Protein AF-A0A9P8BUM7-F1 (afdb_monomer)

Foldseek 3Di:
DDPPDPPLVVLLPPPDDDPVRVCCCPDPVVVVLCVLLLPDPVVCVVDPVSLLVSLSCVLVCCQCVLCVVCVVPLLPDQEHEAALSCLVVCLVVLLSNQQHQEYEHEPSRQQDDDCVVPPDPVCVVSNVVSPVVLVVSLVSVLVSLVVNCVNHPQRNLVAYYYAYNCSCVPRTDDDDPVSVVSRVVSHDPNPPDPPPPDD

Solvent-accessible surface area (backbone atoms only — not comparable to full-atom values): 11849 Å² total; per-residue (Å²): 131,66,96,80,61,83,55,63,67,68,71,62,67,46,95,65,70,54,72,68,54,51,51,45,66,74,28,70,67,41,53,52,54,49,60,71,58,61,67,54,74,67,55,57,73,76,46,62,64,66,64,55,51,52,36,50,48,54,50,51,51,50,52,54,50,51,47,70,66,39,65,89,43,37,64,71,33,43,64,48,76,42,48,42,79,52,38,72,63,49,51,79,45,44,86,43,39,66,48,33,18,25,43,32,36,27,44,62,56,83,48,59,77,57,67,91,79,55,94,51,80,79,45,61,77,60,47,59,62,36,54,53,50,45,52,49,40,53,51,50,50,52,48,42,50,53,53,40,41,71,76,34,68,76,39,44,74,69,38,78,49,74,41,59,50,75,63,45,83,94,43,75,49,82,78,56,67,68,57,55,54,54,51,62,71,69,44,62,80,82,90,76,74,79,78,79,76,80,127

Radius of gyration: 19.66 Å; Cα contacts (8 Å, |Δi|>4): 192; chains: 1; bounding box: 41×43×68 Å

Mean predicted aligned error: 9.69 Å

pLDDT: mean 78.27, std 17.94, range [39.5, 98.5]

Sequence (199 aa):
MDKDSINIDEYWWQENPSPKLSEFVNGGEFTRLCGLDRILPTYYGKYEKEQHLRQFYRVMLFREATWTLGEPIFEQLQSLTIPISTIDQYLGVVSRLGRLERIRFLLDALFDYKASYVWTAALEEFMFPIDDFKNQAMHSALQFIKEHVQLFPGHLVGGVSFVDGDFWMDAPQGCLREIQMEVARLLPPFEGVCVVNNE

Secondary structure (DSSP, 8-state):
--TTS--HHHHH--SS--HHHHHHHTSHHHHHHHHHHT--HHHHHHS-HHHHHHHHHHHHHHHHHHHHHHGGGGGG-SEEEEEGGGHHHHHTTGGG-TT--EEEEEE-S-----GGG---GGGHHHHHHHHHHHHHHHHHHHHHHHHHHHHSTT--TTEEEEEE-SS-TTS-----HHHHHHHHHHSPP----------

Nearest PDB structures (foldseek):
  7wmz-assembly6_F  TM=2.727E-01  e=3.626E+00  Mycolicibacterium smegmatis MC2 155
  5dbo-assembly1_B  TM=2.296E-01  e=3.815E+00  Thermochaetoides thermophila

Organism: NCBI:txid64524

Structure (mmCIF, N/CA/C/O backbone):
data_AF-A0A9P8BUM7-F1
#
_entry.id   AF-A0A9P8BUM7-F1
#
loop_
_atom_site.group_PDB
_atom_site.id
_atom_site.type_symbol
_atom_site.label_atom_id
_atom_site.label_alt_id
_atom_site.label_comp_id
_atom_site.label_asym_id
_atom_site.label_entity_id
_atom_site.label_seq_id
_atom_site.pdbx_PDB_ins_code
_atom_site.Cartn_x
_atom_site.Cartn_y
_atom_site.Cartn_z
_atom_site.occupancy
_atom_site.B_iso_or_equiv
_atom_site.auth_seq_id
_atom_site.auth_comp_id
_atom_site.auth_asym_id
_atom_site.auth_atom_id
_atom_site.pdbx_PDB_model_num
ATOM 1 N N . MET A 1 1 ? 19.798 -19.570 9.929 1.00 45.19 1 MET A N 1
ATOM 2 C CA . MET A 1 1 ? 18.817 -19.725 8.840 1.00 45.19 1 MET A CA 1
ATOM 3 C C . MET A 1 1 ? 18.283 -21.135 8.925 1.00 45.19 1 MET A C 1
ATOM 5 O O . MET A 1 1 ? 19.091 -22.054 9.023 1.00 45.19 1 MET A O 1
ATOM 9 N N . ASP A 1 2 ? 16.963 -21.278 9.011 1.00 42.62 2 ASP A N 1
ATOM 10 C CA . ASP A 1 2 ? 16.300 -22.583 9.020 1.00 42.62 2 ASP A CA 1
ATOM 11 C C . ASP A 1 2 ? 16.583 -23.318 7.709 1.00 42.62 2 ASP A C 1
ATOM 13 O O . ASP A 1 2 ? 16.622 -22.704 6.646 1.00 42.62 2 ASP A O 1
ATOM 17 N N . LYS A 1 3 ? 16.781 -24.637 7.773 1.00 44.25 3 LYS A N 1
ATOM 18 C CA . LYS A 1 3 ? 17.070 -25.465 6.587 1.00 44.25 3 LYS A CA 1
ATOM 19 C C . LYS A 1 3 ? 15.905 -25.551 5.590 1.00 44.25 3 LYS A C 1
ATOM 21 O O . LYS A 1 3 ? 16.129 -25.991 4.468 1.00 44.25 3 LYS A O 1
ATOM 26 N N . ASP A 1 4 ? 14.722 -25.077 5.977 1.00 47.03 4 ASP A N 1
ATOM 27 C CA . ASP A 1 4 ? 13.494 -25.138 5.178 1.00 47.03 4 ASP A CA 1
ATOM 28 C C . ASP A 1 4 ? 13.032 -23.765 4.655 1.00 47.03 4 ASP A C 1
ATOM 30 O O . ASP A 1 4 ? 12.007 -23.669 3.979 1.00 47.03 4 ASP A O 1
ATOM 34 N N . SER A 1 5 ? 13.770 -22.679 4.926 1.00 46.00 5 SER A N 1
ATOM 35 C CA . SER A 1 5 ? 13.469 -21.387 4.303 1.00 46.00 5 SER A CA 1
ATOM 36 C C . SER A 1 5 ? 14.005 -21.373 2.874 1.00 46.00 5 SER A C 1
ATOM 38 O O . SER A 1 5 ? 15.220 -21.433 2.679 1.00 46.00 5 SER A O 1
ATOM 40 N N . ILE A 1 6 ? 13.120 -21.255 1.877 1.00 49.16 6 ILE A N 1
ATOM 41 C CA . ILE A 1 6 ? 13.528 -20.955 0.500 1.00 49.16 6 ILE A CA 1
ATOM 42 C C . ILE A 1 6 ? 14.221 -19.596 0.534 1.00 49.16 6 ILE A C 1
ATOM 44 O O . ILE A 1 6 ? 13.572 -18.559 0.683 1.00 49.16 6 ILE A O 1
ATOM 48 N N . ASN A 1 7 ? 15.547 -19.606 0.413 1.00 58.12 7 ASN A N 1
ATOM 49 C CA . ASN A 1 7 ? 16.306 -18.390 0.213 1.00 58.12 7 ASN A CA 1
ATOM 50 C C . ASN A 1 7 ? 16.088 -17.949 -1.234 1.00 58.12 7 ASN A C 1
ATOM 52 O O . ASN A 1 7 ? 16.808 -18.341 -2.150 1.00 58.12 7 ASN A O 1
ATOM 56 N N . ILE A 1 8 ? 15.025 -17.172 -1.426 1.00 54.19 8 ILE A N 1
ATOM 57 C CA . ILE A 1 8 ? 14.662 -16.577 -2.707 1.00 54.19 8 ILE A CA 1
ATOM 58 C C . ILE A 1 8 ? 15.886 -15.864 -3.298 1.00 54.19 8 ILE A C 1
ATOM 60 O O . ILE A 1 8 ? 16.160 -16.038 -4.481 1.00 54.19 8 ILE A O 1
ATOM 64 N N . ASP A 1 9 ? 16.693 -15.180 -2.480 1.00 54.34 9 ASP A N 1
ATOM 65 C CA . ASP A 1 9 ? 17.901 -14.499 -2.950 1.00 54.34 9 ASP A CA 1
ATOM 66 C C . ASP A 1 9 ? 18.911 -15.483 -3.566 1.00 54.34 9 ASP A C 1
ATOM 68 O O . ASP A 1 9 ? 19.445 -15.206 -4.637 1.00 54.34 9 ASP A O 1
ATOM 72 N N . GLU A 1 10 ? 19.117 -16.661 -2.963 1.00 59.09 10 GLU A N 1
ATOM 73 C CA . GLU A 1 10 ? 20.001 -17.731 -3.469 1.00 59.09 10 GLU A CA 1
ATOM 74 C C . GLU A 1 10 ? 19.539 -18.297 -4.819 1.00 59.09 10 GLU A C 1
ATOM 76 O O . GLU A 1 10 ? 20.363 -18.591 -5.686 1.00 59.09 10 GLU A O 1
ATOM 81 N N . TYR A 1 11 ? 18.224 -18.372 -5.045 1.00 55.62 11 TYR A N 1
ATOM 82 C CA . TYR A 1 11 ? 17.661 -18.781 -6.334 1.00 55.62 11 TYR A CA 1
ATOM 83 C C . TYR A 1 11 ? 17.963 -17.762 -7.443 1.00 55.62 11 TYR A C 1
ATOM 85 O O . TYR A 1 11 ? 18.161 -18.137 -8.599 1.00 55.62 11 TYR A O 1
ATOM 93 N N . TRP A 1 12 ? 18.044 -16.475 -7.094 1.00 54.44 12 TRP A N 1
ATOM 94 C CA . TRP A 1 12 ? 18.298 -15.407 -8.058 1.00 54.44 12 TRP A CA 1
ATOM 95 C C . TRP A 1 12 ? 19.776 -15.078 -8.255 1.00 54.44 12 TRP A C 1
ATOM 97 O O . TRP A 1 12 ? 20.094 -14.475 -9.274 1.00 54.44 12 TRP A O 1
ATOM 107 N N . TRP A 1 13 ? 20.673 -15.472 -7.338 1.00 54.12 13 TRP A N 1
ATOM 108 C CA . TRP A 1 13 ? 22.135 -15.330 -7.483 1.00 54.12 13 TRP A CA 1
ATOM 109 C C . TRP A 1 13 ? 22.730 -16.127 -8.649 1.00 54.12 13 TRP A C 1
ATOM 111 O O . TRP A 1 13 ? 23.904 -15.948 -8.962 1.00 54.12 13 TRP A O 1
ATOM 121 N N . GLN A 1 14 ? 21.944 -16.971 -9.319 1.00 55.88 14 GLN A N 1
ATOM 122 C CA . GLN A 1 14 ? 22.386 -17.663 -10.522 1.00 55.88 14 GLN A CA 1
ATOM 123 C C . GLN A 1 14 ? 22.646 -16.648 -11.642 1.00 55.88 14 GLN A C 1
ATOM 125 O O . GLN A 1 14 ? 21.721 -16.009 -12.136 1.00 55.88 14 GLN A O 1
ATOM 130 N N . GLU A 1 15 ? 23.907 -16.544 -12.074 1.00 56.28 15 GLU A N 1
ATOM 131 C CA . GLU A 1 15 ? 24.357 -15.713 -13.210 1.00 56.28 15 GLU A CA 1
ATOM 132 C C . GLU A 1 15 ? 23.633 -16.050 -14.530 1.00 56.28 15 GLU A C 1
ATOM 134 O O . GLU A 1 15 ? 23.712 -15.305 -15.499 1.00 56.28 15 GLU A O 1
ATOM 139 N N . ASN A 1 16 ? 22.906 -17.173 -14.575 1.00 60.78 16 ASN A N 1
ATOM 140 C CA . ASN A 1 16 ? 22.104 -17.590 -15.714 1.00 60.78 16 ASN A CA 1
ATOM 141 C C . ASN A 1 16 ? 20.637 -17.776 -15.294 1.00 60.78 16 ASN A C 1
ATOM 143 O O . ASN A 1 16 ? 20.310 -18.802 -14.687 1.00 60.78 16 ASN A O 1
ATOM 147 N N . PRO A 1 17 ? 19.733 -16.833 -15.620 1.00 64.81 17 PRO A N 1
ATOM 148 C CA . PRO A 1 17 ? 18.306 -17.027 -15.400 1.00 64.81 17 PRO A CA 1
ATOM 149 C C . PRO A 1 17 ? 17.816 -18.280 -16.138 1.00 64.81 17 PRO A C 1
ATOM 151 O O . PRO A 1 17 ? 18.238 -18.564 -17.261 1.00 64.81 17 PRO A O 1
ATOM 154 N N . SER A 1 18 ? 16.904 -19.042 -15.524 1.00 72.00 18 SER A N 1
ATOM 155 C CA . SER A 1 18 ? 16.307 -20.200 -16.203 1.00 72.00 18 SER A CA 1
ATOM 156 C C . SER A 1 18 ? 15.617 -19.774 -17.513 1.00 72.00 18 SER A C 1
ATOM 158 O O . SER A 1 18 ? 15.087 -18.662 -17.579 1.00 72.00 18 SER A O 1
ATOM 160 N N . PRO A 1 19 ? 15.515 -20.645 -18.536 1.00 76.81 19 PRO A N 1
ATOM 161 C CA . PRO A 1 19 ? 14.878 -20.288 -19.807 1.00 76.81 19 PRO A CA 1
ATOM 162 C C . PRO A 1 19 ? 13.459 -19.718 -19.654 1.00 76.81 19 PRO A C 1
ATOM 164 O O . PRO A 1 19 ? 13.105 -18.760 -20.333 1.00 76.81 19 PRO A O 1
ATOM 167 N N . LYS A 1 20 ? 12.674 -20.250 -18.707 1.00 77.12 20 LYS A N 1
ATOM 168 C CA . LYS A 1 20 ? 11.320 -19.760 -18.393 1.00 77.12 20 LYS A CA 1
ATOM 169 C C . LYS A 1 20 ? 11.331 -18.348 -17.812 1.00 77.12 20 LYS A C 1
ATOM 171 O O . LYS A 1 20 ? 10.475 -17.533 -18.135 1.00 77.12 20 LYS A O 1
ATOM 176 N N . LEU A 1 21 ? 12.303 -18.062 -16.950 1.00 70.56 21 LEU A N 1
ATOM 177 C CA . LEU A 1 21 ? 12.478 -16.737 -16.372 1.00 70.56 21 LEU A CA 1
ATOM 178 C C . LEU A 1 21 ? 12.896 -15.730 -17.447 1.00 70.56 21 LEU A C 1
ATOM 180 O O . LEU A 1 21 ? 12.354 -14.632 -17.499 1.00 70.56 21 LEU A O 1
ATOM 184 N N . SER A 1 22 ? 13.814 -16.115 -18.338 1.00 72.00 22 SER A N 1
ATOM 185 C CA . SER A 1 22 ? 14.196 -15.292 -19.487 1.00 72.00 22 SER A CA 1
ATOM 186 C C . SER A 1 22 ? 13.020 -15.030 -20.427 1.00 72.00 22 SER A C 1
ATOM 188 O O . SER A 1 22 ? 12.866 -13.905 -20.898 1.00 72.00 22 SER A O 1
ATOM 190 N N . GLU A 1 23 ? 12.184 -16.032 -20.696 1.00 79.94 23 GLU A N 1
ATOM 191 C CA . GLU A 1 23 ? 10.969 -15.877 -21.502 1.00 79.94 23 GLU A CA 1
ATOM 192 C C . GLU A 1 23 ? 9.999 -14.881 -20.857 1.00 79.94 23 GLU A C 1
ATOM 194 O O . GLU A 1 23 ? 9.560 -13.942 -21.517 1.00 79.94 23 GLU A O 1
ATOM 199 N N . PHE A 1 24 ? 9.735 -15.021 -19.556 1.00 76.69 24 PHE A N 1
ATOM 200 C CA . PHE A 1 24 ? 8.854 -14.109 -18.831 1.00 76.69 24 PHE A CA 1
ATOM 201 C C . PHE A 1 24 ? 9.398 -12.672 -18.804 1.00 76.69 24 PHE A C 1
ATOM 203 O O . PHE A 1 24 ? 8.667 -11.750 -19.152 1.00 76.69 24 PHE A O 1
ATOM 210 N N . VAL A 1 25 ? 10.681 -12.469 -18.466 1.00 68.19 25 VAL A N 1
ATOM 211 C CA . VAL A 1 25 ? 11.318 -11.134 -18.398 1.00 68.19 25 VAL A CA 1
ATOM 212 C C . VAL A 1 25 ? 11.293 -10.414 -19.745 1.00 68.19 25 VAL A C 1
ATOM 214 O O . VAL A 1 25 ? 11.195 -9.191 -19.798 1.00 68.19 25 VAL A O 1
ATOM 217 N N . ASN A 1 26 ? 11.405 -11.152 -20.846 1.00 71.69 26 ASN A N 1
ATOM 218 C CA . ASN A 1 26 ? 11.321 -10.572 -22.185 1.00 71.69 26 ASN A CA 1
ATOM 219 C C . ASN A 1 26 ? 9.882 -10.578 -22.740 1.00 71.69 26 ASN A C 1
ATOM 221 O O . ASN A 1 26 ? 9.658 -10.155 -23.873 1.00 71.69 26 ASN A O 1
ATOM 225 N N . GLY A 1 27 ? 8.911 -11.054 -21.959 1.00 76.50 27 GLY A N 1
ATOM 226 C CA . GLY A 1 27 ? 7.507 -11.141 -22.326 1.00 76.50 27 GLY A CA 1
ATOM 227 C C . GLY A 1 27 ? 6.726 -9.846 -22.082 1.00 76.50 27 GLY A C 1
ATOM 228 O O . GLY A 1 27 ? 7.132 -8.938 -21.349 1.00 76.50 27 GLY A O 1
ATOM 229 N N . GLY A 1 28 ? 5.541 -9.775 -22.693 1.00 73.69 28 GLY A N 1
ATOM 230 C CA . GLY A 1 28 ? 4.645 -8.623 -22.560 1.00 73.69 28 GLY A CA 1
ATOM 231 C C . GLY A 1 28 ? 4.071 -8.451 -21.151 1.00 73.69 28 GLY A C 1
ATOM 232 O O . GLY A 1 28 ? 3.825 -7.323 -20.730 1.00 73.69 28 GLY A O 1
ATOM 233 N N . GLU A 1 29 ? 3.906 -9.543 -20.397 1.00 71.50 29 GLU A N 1
ATOM 234 C CA . GLU A 1 29 ? 3.452 -9.486 -19.004 1.00 71.50 29 GLU A CA 1
ATOM 235 C C . GLU A 1 29 ? 4.439 -8.712 -18.130 1.00 71.50 29 GLU A C 1
ATOM 237 O O . GLU A 1 29 ? 4.041 -7.762 -17.460 1.00 71.50 29 GLU A O 1
ATOM 242 N N . PHE A 1 30 ? 5.727 -9.048 -18.208 1.00 70.25 30 PHE A N 1
ATOM 243 C CA . PHE A 1 30 ? 6.767 -8.352 -17.463 1.00 70.25 30 PHE A CA 1
ATOM 244 C C . PHE A 1 30 ? 6.863 -6.873 -17.852 1.00 70.25 30 PHE A C 1
ATOM 246 O O . PHE A 1 30 ? 6.927 -6.008 -16.985 1.00 70.25 30 PHE A O 1
ATOM 253 N N . THR A 1 31 ? 6.780 -6.560 -19.149 1.00 68.44 31 THR A N 1
ATOM 254 C CA . THR A 1 31 ? 6.785 -5.167 -19.628 1.00 68.44 31 THR A CA 1
ATOM 255 C C . THR A 1 31 ? 5.595 -4.377 -19.079 1.00 68.44 31 THR A C 1
ATOM 257 O O . THR A 1 31 ? 5.751 -3.234 -18.652 1.00 68.44 31 THR A O 1
ATOM 260 N N . ARG A 1 32 ? 4.406 -4.991 -19.041 1.00 68.44 32 ARG A N 1
ATOM 261 C CA . ARG A 1 32 ? 3.212 -4.390 -18.438 1.00 68.44 32 ARG A CA 1
ATOM 262 C C . ARG A 1 32 ? 3.418 -4.133 -16.947 1.00 68.44 32 ARG A C 1
ATOM 264 O O . ARG A 1 32 ? 3.096 -3.044 -16.488 1.00 68.44 32 ARG A O 1
ATOM 271 N N . LEU A 1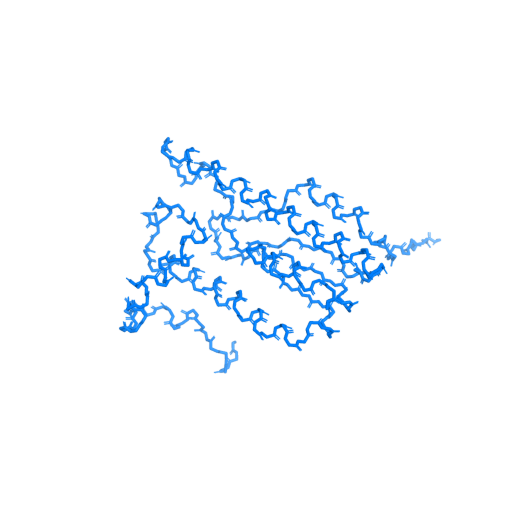 33 ? 3.962 -5.108 -16.217 1.00 65.88 33 LEU A N 1
ATOM 272 C CA . LEU A 1 33 ? 4.243 -4.983 -14.787 1.00 65.88 33 LEU A CA 1
ATOM 273 C C . LEU A 1 33 ? 5.275 -3.870 -14.521 1.00 65.88 33 LEU A C 1
ATOM 275 O O . LEU A 1 33 ? 5.025 -3.004 -13.691 1.00 65.88 33 LEU A O 1
ATOM 279 N N . CYS A 1 34 ? 6.378 -3.804 -15.273 1.00 64.94 34 CYS A N 1
ATOM 280 C CA . CYS A 1 34 ? 7.346 -2.705 -15.161 1.00 64.94 34 CYS A CA 1
ATOM 281 C C . CYS A 1 34 ? 6.743 -1.334 -15.484 1.00 64.94 34 CYS A C 1
ATOM 283 O O . CYS A 1 34 ? 7.093 -0.342 -14.849 1.00 64.94 34 CYS A O 1
ATOM 285 N N . GLY A 1 35 ? 5.819 -1.272 -16.447 1.00 64.56 35 GLY A N 1
ATOM 286 C CA . GLY A 1 35 ? 5.081 -0.051 -16.760 1.00 64.56 35 GLY A CA 1
ATOM 287 C C . GLY A 1 35 ? 4.217 0.452 -15.597 1.00 64.56 35 GLY A C 1
ATOM 288 O O . GLY A 1 35 ? 4.022 1.660 -15.477 1.00 64.56 35 GLY A O 1
ATOM 289 N N . LEU A 1 36 ? 3.737 -0.443 -14.724 1.00 62.94 36 LEU A N 1
ATOM 290 C CA . LEU A 1 36 ? 2.967 -0.073 -13.531 1.00 62.94 36 LEU A CA 1
ATOM 291 C C . LEU A 1 36 ? 3.850 0.561 -12.452 1.00 62.94 36 LEU A C 1
ATOM 293 O O . LEU A 1 36 ? 3.431 1.537 -11.838 1.00 62.94 36 LEU A O 1
ATOM 297 N N . ASP A 1 37 ? 5.081 0.074 -12.283 1.00 64.88 37 ASP A N 1
ATOM 298 C CA . ASP A 1 37 ? 6.037 0.627 -11.312 1.00 64.88 37 ASP A CA 1
ATOM 299 C C . ASP A 1 37 ? 6.818 1.844 -11.831 1.00 64.88 37 ASP A C 1
ATOM 301 O O . ASP A 1 37 ? 7.595 2.438 -11.086 1.00 64.88 37 ASP A O 1
ATOM 305 N N . ARG A 1 38 ? 6.600 2.229 -13.100 1.00 65.38 38 ARG A N 1
ATOM 306 C CA . ARG A 1 38 ? 7.108 3.460 -13.742 1.00 65.38 38 ARG A CA 1
ATOM 307 C C . ARG A 1 38 ? 8.585 3.742 -13.455 1.00 65.38 38 ARG A C 1
ATOM 309 O O . ARG A 1 38 ? 8.999 4.889 -13.292 1.00 65.38 38 ARG A O 1
ATOM 316 N N . ILE A 1 39 ? 9.386 2.681 -13.415 1.00 64.31 39 ILE A N 1
ATOM 317 C CA . ILE A 1 39 ? 10.823 2.769 -13.181 1.00 64.31 39 ILE A CA 1
ATOM 318 C C . ILE A 1 39 ? 11.443 3.573 -14.324 1.00 64.31 39 ILE A C 1
ATOM 320 O O . ILE A 1 39 ? 11.242 3.254 -15.499 1.00 64.31 39 ILE A O 1
ATOM 324 N N . LEU A 1 40 ? 12.195 4.625 -13.989 1.00 59.62 40 LEU A N 1
ATOM 325 C CA . LEU A 1 40 ? 12.805 5.478 -15.002 1.00 59.62 40 LEU A CA 1
ATOM 326 C C . LEU A 1 40 ? 13.761 4.656 -15.883 1.00 59.62 40 LEU A C 1
ATOM 328 O O . LEU A 1 40 ? 14.595 3.924 -15.344 1.00 59.62 40 LEU A O 1
ATOM 332 N N . PRO A 1 41 ? 13.741 4.818 -17.220 1.00 58.88 41 PRO A N 1
ATOM 333 C CA . PRO A 1 41 ? 14.690 4.162 -18.126 1.00 58.88 41 PRO A CA 1
ATOM 334 C C . PRO A 1 41 ? 16.160 4.349 -17.716 1.00 58.88 41 PRO A C 1
ATOM 336 O O . PRO A 1 41 ? 16.987 3.456 -17.871 1.00 58.88 41 PRO A O 1
ATOM 339 N N . THR A 1 42 ? 16.489 5.503 -17.137 1.00 56.28 42 THR A N 1
ATOM 340 C CA . THR A 1 42 ? 17.827 5.834 -16.629 1.00 56.28 42 THR A CA 1
ATOM 341 C C . THR A 1 42 ? 18.226 5.046 -15.387 1.00 56.28 42 THR A C 1
ATOM 343 O O . THR A 1 42 ? 19.418 4.867 -15.150 1.00 56.28 42 THR A O 1
ATOM 346 N N . TYR A 1 43 ? 17.255 4.571 -14.603 1.00 59.09 43 TYR A N 1
ATOM 347 C CA . TYR A 1 43 ? 17.510 3.661 -13.492 1.00 59.09 43 TYR A CA 1
ATOM 348 C C . TYR A 1 43 ? 18.083 2.351 -14.054 1.00 59.09 43 TYR A C 1
ATOM 350 O O . TYR A 1 43 ? 19.187 1.978 -13.669 1.00 59.09 43 TYR A O 1
ATOM 358 N N . TYR A 1 44 ? 17.463 1.791 -15.106 1.00 59.22 44 TYR A N 1
ATOM 359 C CA . TYR A 1 44 ? 17.952 0.590 -15.807 1.00 59.22 44 TYR A CA 1
ATOM 360 C C . TYR A 1 44 ? 19.354 0.721 -16.414 1.00 59.22 44 TYR A C 1
ATOM 362 O O . TYR A 1 44 ? 20.032 -0.283 -16.594 1.00 59.22 44 TYR A O 1
ATOM 370 N N . GLY A 1 45 ? 19.779 1.932 -16.783 1.00 58.09 45 GLY A N 1
ATOM 371 C CA . GLY A 1 45 ? 21.117 2.161 -17.335 1.00 58.09 45 GLY A CA 1
ATOM 372 C C . GLY A 1 45 ? 22.221 2.217 -16.276 1.00 58.09 45 GLY A C 1
ATOM 373 O O . GLY A 1 45 ? 23.392 2.070 -16.617 1.00 58.09 45 GLY A O 1
ATOM 374 N N . LYS A 1 46 ? 21.861 2.459 -15.009 1.00 56.62 46 LYS A N 1
ATOM 375 C CA . LYS A 1 46 ? 22.809 2.674 -13.908 1.00 56.62 46 LYS A CA 1
ATOM 376 C C . LYS A 1 46 ? 23.117 1.398 -13.129 1.00 56.62 46 LYS A C 1
ATOM 378 O O . LYS A 1 46 ? 24.225 1.282 -12.612 1.00 56.62 46 LYS A O 1
ATOM 383 N N . TYR A 1 47 ? 22.179 0.456 -13.065 1.00 57.16 47 TYR A N 1
ATOM 384 C CA . TYR A 1 47 ? 22.406 -0.844 -12.441 1.00 57.16 47 TYR A CA 1
ATOM 385 C C . TYR A 1 47 ? 22.238 -1.959 -13.461 1.00 57.16 47 TYR A C 1
ATOM 387 O O . TYR A 1 47 ? 21.475 -1.850 -14.420 1.00 57.16 47 TYR A O 1
ATOM 395 N N . GLU A 1 48 ? 22.973 -3.048 -13.257 1.00 65.50 48 GLU A N 1
ATOM 396 C CA . GLU A 1 48 ? 22.864 -4.233 -14.098 1.00 65.50 48 GLU A CA 1
ATOM 397 C C . GLU A 1 48 ? 21.403 -4.701 -14.131 1.00 65.50 48 GLU A C 1
ATOM 399 O O . GLU A 1 48 ? 20.748 -4.809 -13.090 1.00 65.50 48 GLU A O 1
ATOM 404 N N . LYS A 1 49 ? 20.889 -4.978 -15.339 1.00 66.50 49 LYS A N 1
ATOM 405 C CA . LYS A 1 49 ? 19.495 -5.385 -15.594 1.00 66.50 49 LYS A CA 1
ATOM 406 C C . LYS A 1 49 ? 19.012 -6.426 -14.577 1.00 66.50 49 LYS A C 1
ATOM 408 O O . LYS A 1 49 ? 17.896 -6.334 -14.083 1.00 66.50 49 LYS A O 1
ATOM 413 N N . GLU A 1 50 ? 19.867 -7.376 -14.218 1.00 67.25 50 GLU A N 1
ATOM 414 C CA . GLU A 1 50 ? 19.594 -8.456 -13.268 1.00 67.25 50 GLU A CA 1
ATOM 415 C C . GLU A 1 50 ? 19.261 -7.977 -11.850 1.00 67.25 50 GLU A C 1
ATOM 417 O O . GLU A 1 50 ? 18.320 -8.493 -11.247 1.00 67.25 50 GLU A O 1
ATOM 422 N N . GLN A 1 51 ? 19.960 -6.970 -11.318 1.00 67.44 51 GLN A N 1
ATOM 423 C CA . GLN A 1 51 ? 19.690 -6.449 -9.972 1.00 67.44 51 GLN A CA 1
ATOM 424 C C . GLN A 1 51 ? 18.309 -5.791 -9.897 1.00 67.44 51 GLN A C 1
ATOM 426 O O . GLN A 1 51 ? 17.562 -6.006 -8.941 1.00 67.44 51 GLN A O 1
ATOM 431 N N . HIS A 1 52 ? 17.925 -5.056 -10.942 1.00 68.88 52 HIS A N 1
ATOM 432 C CA . HIS A 1 52 ? 16.590 -4.469 -11.040 1.00 68.88 52 HIS A CA 1
ATOM 433 C C . HIS A 1 52 ? 15.494 -5.515 -11.147 1.00 68.88 52 HIS A C 1
ATOM 435 O O . HIS A 1 52 ? 14.479 -5.399 -10.464 1.00 68.88 52 HIS A O 1
ATOM 441 N N . LEU A 1 53 ? 15.709 -6.548 -11.966 1.00 70.69 53 LEU A N 1
ATOM 442 C CA . LEU A 1 53 ? 14.772 -7.661 -12.073 1.00 70.69 53 LEU A CA 1
ATOM 443 C C . LEU A 1 53 ? 14.533 -8.291 -10.701 1.00 70.69 53 LEU A C 1
ATOM 445 O O . LEU A 1 53 ? 13.384 -8.504 -10.329 1.00 70.69 53 LEU A O 1
ATOM 449 N N . ARG A 1 54 ? 15.590 -8.518 -9.912 1.00 72.44 54 ARG A N 1
ATOM 450 C CA . ARG A 1 54 ? 15.461 -9.082 -8.560 1.00 72.44 54 ARG A CA 1
ATOM 451 C C . ARG A 1 54 ? 14.600 -8.221 -7.646 1.00 72.44 54 ARG A C 1
ATOM 453 O O . ARG A 1 54 ? 13.686 -8.753 -7.022 1.00 72.44 54 ARG A O 1
ATOM 460 N N . GLN A 1 55 ? 14.856 -6.914 -7.576 1.00 75.25 55 GLN A N 1
ATOM 461 C CA . GLN A 1 55 ? 14.048 -6.032 -6.724 1.00 75.25 55 GLN A CA 1
ATOM 462 C C . GLN A 1 55 ? 12.594 -5.987 -7.186 1.00 75.25 55 GLN A C 1
ATOM 464 O O . GLN A 1 55 ? 11.681 -6.120 -6.374 1.00 75.25 55 GLN A O 1
ATOM 469 N N . PHE A 1 56 ? 12.385 -5.922 -8.499 1.00 76.12 56 PHE A N 1
ATOM 470 C CA . PHE A 1 56 ? 11.062 -5.954 -9.097 1.00 76.12 56 PHE A CA 1
ATOM 471 C C . PHE A 1 56 ? 10.280 -7.221 -8.720 1.00 76.12 56 PHE A C 1
ATOM 473 O O . PHE A 1 56 ? 9.135 -7.142 -8.281 1.00 76.12 56 PHE A O 1
ATOM 480 N N . TYR A 1 57 ? 10.907 -8.398 -8.817 1.00 76.88 57 TYR A N 1
ATOM 481 C CA . TYR A 1 57 ? 10.278 -9.650 -8.395 1.00 76.88 57 TYR A CA 1
ATOM 482 C C . TYR A 1 57 ? 9.962 -9.678 -6.911 1.00 76.88 57 TYR A C 1
ATOM 484 O O . TYR A 1 57 ? 8.895 -10.158 -6.542 1.00 76.88 57 TYR A O 1
ATOM 492 N N . ARG A 1 58 ? 10.862 -9.179 -6.057 1.00 81.00 58 ARG A N 1
ATOM 493 C CA . ARG A 1 58 ? 10.626 -9.133 -4.607 1.00 81.00 58 ARG A CA 1
ATOM 494 C C . ARG A 1 58 ? 9.389 -8.298 -4.289 1.00 81.00 58 ARG A C 1
ATOM 496 O O . ARG A 1 58 ? 8.534 -8.763 -3.541 1.00 81.00 58 ARG A O 1
ATOM 503 N N . VAL A 1 59 ? 9.264 -7.129 -4.914 1.00 83.88 59 VAL A N 1
ATOM 504 C CA . VAL A 1 59 ? 8.096 -6.249 -4.782 1.00 83.88 59 VAL A CA 1
ATOM 505 C C . VAL A 1 59 ? 6.826 -6.942 -5.286 1.00 83.88 59 VAL A C 1
ATOM 507 O O . VAL A 1 59 ? 5.842 -7.039 -4.555 1.00 83.88 59 VAL A O 1
ATOM 510 N N . MET A 1 60 ? 6.852 -7.488 -6.504 1.00 83.50 60 MET A N 1
ATOM 511 C CA . MET A 1 60 ? 5.694 -8.162 -7.103 1.00 83.50 60 MET A CA 1
ATOM 512 C C . MET A 1 60 ? 5.234 -9.377 -6.295 1.00 83.50 60 MET A C 1
ATOM 514 O O . MET A 1 60 ? 4.052 -9.500 -5.986 1.00 83.50 60 MET A O 1
ATOM 518 N N . LEU A 1 61 ? 6.160 -10.256 -5.909 1.00 85.19 61 LEU A N 1
ATOM 519 C CA . LEU A 1 61 ? 5.853 -11.426 -5.089 1.00 85.19 61 LEU A CA 1
ATOM 520 C C . LEU A 1 61 ? 5.300 -11.015 -3.729 1.00 85.19 61 LEU A C 1
ATOM 522 O O . LEU A 1 61 ? 4.355 -11.638 -3.256 1.00 85.19 61 LEU A O 1
ATOM 526 N N . PHE A 1 62 ? 5.850 -9.966 -3.113 1.00 88.69 62 PHE A N 1
ATOM 527 C CA . PHE A 1 62 ? 5.334 -9.456 -1.851 1.00 88.69 62 PHE A CA 1
ATOM 528 C C . PHE A 1 62 ? 3.880 -8.987 -1.984 1.00 88.69 62 PHE A C 1
ATOM 530 O O . PHE A 1 62 ? 3.046 -9.378 -1.167 1.00 88.69 62 PHE A O 1
ATOM 537 N N . ARG A 1 63 ? 3.559 -8.197 -3.018 1.00 90.25 63 ARG A N 1
ATOM 538 C CA . ARG A 1 63 ? 2.192 -7.718 -3.291 1.00 90.25 63 ARG A CA 1
ATOM 539 C C . ARG A 1 63 ? 1.219 -8.881 -3.476 1.00 90.25 63 ARG A C 1
ATOM 541 O O . ARG A 1 63 ? 0.233 -8.976 -2.748 1.00 90.25 63 ARG A O 1
ATOM 548 N N . GLU A 1 64 ? 1.535 -9.781 -4.406 1.00 89.75 64 GLU A N 1
ATOM 549 C CA . GLU A 1 64 ? 0.676 -10.912 -4.771 1.00 89.75 64 GLU A CA 1
ATOM 550 C C . GLU A 1 64 ? 0.488 -11.886 -3.605 1.00 89.75 64 GLU A C 1
ATOM 552 O O . GLU A 1 64 ? -0.632 -12.317 -3.328 1.00 89.75 64 GLU A O 1
ATOM 557 N N . ALA A 1 65 ? 1.560 -12.203 -2.871 1.00 90.81 65 ALA A N 1
ATOM 558 C CA . ALA A 1 65 ? 1.480 -13.083 -1.711 1.00 90.81 65 ALA A CA 1
ATOM 559 C C . ALA A 1 65 ? 0.672 -12.445 -0.575 1.00 90.81 65 ALA A C 1
ATOM 561 O O . ALA A 1 65 ? -0.180 -13.110 0.010 1.00 90.81 65 ALA A O 1
ATOM 562 N N . THR A 1 66 ? 0.898 -11.160 -0.281 1.00 93.06 66 THR A N 1
ATOM 563 C CA . THR A 1 66 ? 0.166 -10.44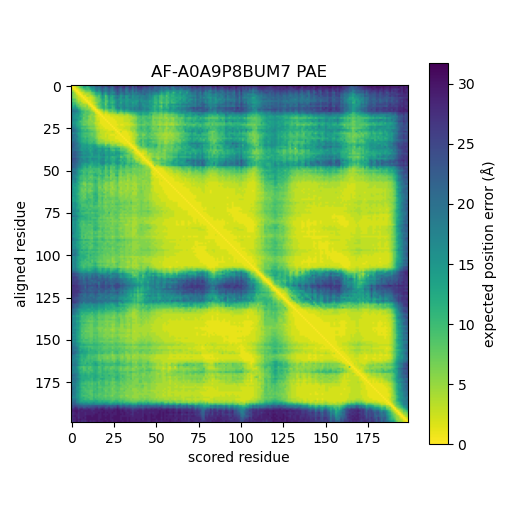9 0.779 1.00 93.06 66 THR A CA 1
ATOM 564 C C . THR A 1 66 ? -1.327 -10.410 0.477 1.00 93.06 66 THR A C 1
ATOM 566 O O . THR A 1 66 ? -2.136 -10.683 1.364 1.00 93.06 66 THR A O 1
ATOM 569 N N . TRP A 1 67 ? -1.700 -10.124 -0.773 1.00 95.06 67 TRP A N 1
ATOM 570 C CA . TRP A 1 67 ? -3.098 -10.131 -1.189 1.00 95.06 67 TRP A CA 1
ATOM 571 C C . TRP A 1 67 ? -3.698 -11.538 -1.142 1.00 95.06 67 TRP A C 1
ATOM 573 O O . TRP A 1 67 ? -4.686 -11.758 -0.449 1.00 95.06 67 TRP A O 1
ATOM 583 N N . THR A 1 68 ? -3.068 -12.507 -1.808 1.00 94.75 68 THR A N 1
ATOM 584 C CA . THR A 1 68 ? -3.586 -13.881 -1.931 1.00 94.75 68 THR A CA 1
ATOM 585 C C . THR A 1 68 ? -3.763 -14.563 -0.576 1.00 94.75 68 THR A C 1
ATOM 587 O O . THR A 1 68 ? -4.722 -15.305 -0.376 1.00 94.75 68 THR A O 1
ATOM 590 N N . LEU A 1 69 ? -2.845 -14.325 0.365 1.00 94.38 69 LEU A N 1
ATOM 591 C CA . LEU A 1 69 ? -2.918 -14.903 1.707 1.00 94.38 69 LEU A CA 1
ATOM 592 C C . LEU A 1 69 ? -3.855 -14.119 2.629 1.00 94.38 69 LEU A C 1
ATOM 594 O O . LEU A 1 69 ? -4.497 -14.718 3.489 1.00 94.38 69 LEU A O 1
ATOM 598 N N . GLY A 1 70 ? -3.904 -12.793 2.487 1.00 95.69 70 GLY A N 1
ATOM 599 C CA . GLY A 1 70 ? -4.688 -11.924 3.356 1.00 95.69 70 GLY A CA 1
ATOM 600 C C . GLY A 1 70 ? -6.174 -11.909 3.013 1.00 95.69 70 GLY A C 1
ATOM 601 O O . GLY A 1 70 ? -6.999 -11.981 3.922 1.00 95.69 70 GLY A O 1
ATOM 602 N N . GLU A 1 71 ? -6.516 -11.842 1.725 1.00 96.62 71 GLU A N 1
ATOM 603 C CA . GLU A 1 71 ? -7.886 -11.635 1.240 1.00 96.62 71 GLU A CA 1
ATOM 604 C C . GLU A 1 71 ? -8.903 -12.626 1.827 1.00 96.62 71 GLU A C 1
ATOM 606 O O . GLU A 1 71 ? -9.942 -12.166 2.309 1.00 96.62 71 GLU A O 1
ATOM 611 N N . PRO A 1 72 ? -8.614 -13.936 1.935 1.00 98.12 72 PRO A N 1
ATOM 612 C CA . PRO A 1 72 ? -9.567 -14.889 2.504 1.00 98.12 72 PRO A CA 1
ATOM 613 C C . PRO A 1 72 ? -9.810 -14.732 4.015 1.00 98.12 72 PRO A C 1
ATOM 615 O O . PRO A 1 72 ? -10.726 -15.356 4.550 1.00 98.12 72 PRO A O 1
ATOM 618 N N . ILE A 1 73 ? -8.976 -13.960 4.723 1.00 97.94 73 ILE A N 1
ATOM 619 C CA . ILE A 1 73 ? -8.974 -13.866 6.192 1.00 97.94 73 ILE A CA 1
ATOM 620 C C . ILE A 1 73 ? -8.995 -12.427 6.724 1.00 97.94 73 ILE A C 1
ATOM 622 O O . ILE A 1 73 ? -8.758 -12.224 7.916 1.00 97.94 73 ILE A O 1
ATOM 626 N N . PHE A 1 74 ? -9.282 -11.425 5.889 1.00 98.06 74 PHE A N 1
ATOM 627 C CA . PHE A 1 74 ? -9.271 -10.008 6.278 1.00 98.06 74 PHE A CA 1
ATOM 628 C C . PHE A 1 74 ? -10.112 -9.696 7.525 1.00 98.06 74 PHE A C 1
ATOM 630 O O . PHE A 1 74 ? -9.679 -8.918 8.373 1.00 98.06 74 PHE A O 1
ATOM 637 N N . GLU A 1 75 ? -11.237 -10.381 7.715 1.00 98.12 75 GLU A N 1
ATOM 638 C CA . GLU A 1 75 ? -12.125 -10.235 8.875 1.00 98.12 75 GLU A CA 1
ATOM 639 C C . GLU A 1 75 ? -11.484 -10.666 10.200 1.00 98.12 75 GLU A C 1
ATOM 641 O O . GLU A 1 75 ? -11.998 -10.356 11.276 1.00 98.12 75 GLU A O 1
ATOM 646 N N . GLN A 1 76 ? -10.380 -11.409 10.136 1.00 98.19 76 GLN A N 1
ATOM 647 C CA . GLN A 1 76 ? -9.679 -11.968 11.287 1.00 98.19 76 GLN A CA 1
ATOM 648 C C . GLN A 1 76 ? -8.381 -11.216 11.602 1.00 98.19 76 GLN A C 1
ATOM 650 O O . GLN A 1 76 ? -7.848 -11.375 12.701 1.00 98.19 76 GLN A O 1
ATOM 655 N N . LEU A 1 77 ? -7.869 -10.405 10.671 1.00 98.25 77 LEU A N 1
ATOM 656 C CA . LEU A 1 77 ? -6.579 -9.742 10.826 1.00 98.25 77 LEU A CA 1
ATOM 657 C C . LEU A 1 77 ? -6.659 -8.566 11.805 1.00 98.25 77 LEU A C 1
ATOM 659 O O . LEU A 1 77 ? -7.429 -7.630 11.613 1.00 98.25 77 LEU A O 1
ATOM 663 N N . GLN A 1 78 ? -5.787 -8.588 12.814 1.00 98.25 78 GLN A N 1
ATOM 664 C CA . GLN A 1 78 ? -5.570 -7.467 13.740 1.00 98.25 78 GLN A CA 1
ATOM 665 C C . GLN A 1 78 ? -4.416 -6.557 13.315 1.00 98.25 78 GLN A C 1
ATOM 667 O O . GLN A 1 78 ? -4.357 -5.391 13.695 1.00 98.25 78 GLN A O 1
ATOM 672 N N . SER A 1 79 ? -3.488 -7.067 12.509 1.00 98.06 79 SER A N 1
ATOM 673 C CA . SER A 1 79 ? -2.379 -6.293 11.965 1.00 98.06 79 SER A CA 1
ATOM 674 C C . SER A 1 79 ? -2.219 -6.624 10.494 1.00 98.06 79 SER A C 1
ATOM 676 O O . SER A 1 79 ? -2.178 -7.796 10.127 1.00 98.06 79 S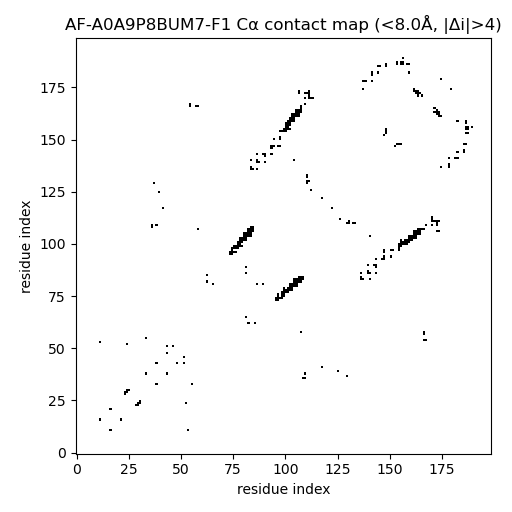ER A O 1
ATOM 678 N N . LEU A 1 80 ? -2.058 -5.595 9.669 1.00 97.44 80 LEU A N 1
ATOM 679 C CA . LEU A 1 80 ? -1.887 -5.742 8.230 1.00 97.44 80 LEU A CA 1
ATOM 680 C C . LEU A 1 80 ? -0.800 -4.792 7.741 1.00 97.44 80 LEU A C 1
ATOM 682 O O . LEU A 1 80 ? -0.738 -3.630 8.146 1.00 97.44 80 LEU A O 1
ATOM 686 N N . THR A 1 81 ? 0.063 -5.315 6.876 1.00 97.56 81 THR A N 1
ATOM 687 C CA . THR A 1 81 ? 0.988 -4.498 6.093 1.00 97.56 81 THR A CA 1
ATOM 688 C C . THR A 1 81 ? 0.405 -4.357 4.696 1.00 97.56 81 THR A C 1
ATOM 690 O O . THR A 1 81 ? 0.159 -5.365 4.042 1.00 97.56 81 THR A O 1
ATOM 693 N N . ILE A 1 82 ? 0.141 -3.127 4.272 1.00 96.88 82 ILE A N 1
ATOM 694 C CA . ILE A 1 82 ? -0.488 -2.795 2.996 1.00 96.88 82 ILE A CA 1
ATOM 695 C C . ILE A 1 82 ? 0.593 -2.204 2.083 1.00 96.88 82 ILE A C 1
ATOM 697 O O . ILE A 1 82 ? 1.134 -1.149 2.427 1.00 96.88 82 ILE A O 1
ATOM 701 N N . PRO A 1 83 ? 0.931 -2.844 0.948 1.00 95.25 83 PRO A N 1
ATOM 702 C CA . PRO A 1 83 ? 1.736 -2.202 -0.084 1.00 95.25 83 PRO A CA 1
ATOM 703 C C . PRO A 1 83 ? 1.025 -0.936 -0.568 1.00 95.25 83 PRO A C 1
ATOM 705 O O . PRO A 1 83 ? -0.144 -0.976 -0.954 1.00 95.25 83 PRO A O 1
ATOM 708 N N . ILE A 1 84 ? 1.710 0.203 -0.528 1.00 93.00 84 ILE A N 1
ATOM 709 C CA . ILE A 1 84 ? 1.118 1.489 -0.909 1.00 93.00 84 ILE A CA 1
ATOM 710 C C . ILE A 1 84 ? 0.753 1.518 -2.398 1.00 93.00 84 ILE A C 1
ATOM 712 O O . ILE A 1 84 ? -0.206 2.175 -2.787 1.00 93.00 84 ILE A O 1
ATOM 716 N N . SER A 1 85 ? 1.475 0.759 -3.222 1.00 88.88 85 SER A N 1
ATOM 717 C CA . SER A 1 85 ? 1.195 0.587 -4.652 1.00 88.88 85 SER A CA 1
ATOM 718 C C . SER A 1 85 ? -0.151 -0.084 -4.953 1.00 88.88 85 SER A C 1
ATOM 720 O O . SER A 1 85 ? -0.699 0.105 -6.037 1.00 88.88 85 SER A O 1
ATOM 722 N N . THR A 1 86 ? -0.697 -0.861 -4.012 1.00 92.44 86 THR A N 1
ATOM 723 C CA . THR A 1 86 ? -1.958 -1.601 -4.174 1.00 92.44 86 THR A CA 1
ATOM 724 C C . THR A 1 86 ? -3.061 -1.099 -3.247 1.00 92.44 86 THR A C 1
ATOM 726 O O . THR A 1 86 ? -4.100 -1.744 -3.122 1.00 92.44 86 THR A O 1
ATOM 729 N N . ILE A 1 87 ? -2.884 0.076 -2.632 1.00 95.50 87 ILE A N 1
ATOM 730 C CA . ILE A 1 87 ? -3.817 0.650 -1.653 1.00 95.50 87 ILE A CA 1
ATOM 731 C C . ILE A 1 87 ? -5.267 0.733 -2.149 1.00 95.50 87 ILE A C 1
ATOM 733 O O . ILE A 1 87 ? -6.195 0.468 -1.385 1.00 95.50 87 ILE A O 1
ATOM 737 N N . ASP A 1 88 ? -5.476 1.015 -3.435 1.00 94.12 88 ASP A N 1
ATOM 738 C CA . ASP A 1 88 ? -6.814 1.114 -4.024 1.00 94.12 88 ASP A CA 1
ATOM 739 C C . ASP A 1 88 ? -7.579 -0.223 -3.975 1.00 94.12 88 ASP A C 1
ATOM 741 O O . ASP A 1 88 ? -8.803 -0.241 -3.839 1.00 94.12 88 ASP A O 1
ATOM 745 N N . GLN A 1 89 ? -6.871 -1.359 -4.005 1.00 95.06 89 GLN A N 1
ATOM 746 C CA . GLN A 1 89 ? -7.487 -2.678 -3.826 1.00 95.06 89 GLN A CA 1
ATOM 747 C C . GLN A 1 89 ? -8.015 -2.847 -2.398 1.00 95.06 89 GLN A C 1
ATOM 749 O O . GLN A 1 89 ? -9.113 -3.364 -2.199 1.00 95.06 89 GLN A O 1
ATOM 754 N N . TYR A 1 90 ? -7.262 -2.361 -1.406 1.00 97.50 90 TYR A N 1
ATOM 755 C CA . TYR A 1 90 ? -7.650 -2.410 0.004 1.00 97.50 90 TYR A CA 1
ATOM 756 C C . TYR A 1 90 ? -8.789 -1.440 0.325 1.00 97.50 90 TYR A C 1
ATOM 758 O O . TYR A 1 90 ? -9.663 -1.789 1.116 1.00 97.50 90 TYR A O 1
ATOM 766 N N . LEU A 1 91 ? -8.835 -0.271 -0.324 1.00 97.38 91 LEU A N 1
ATOM 767 C CA . LEU A 1 91 ? -9.984 0.641 -0.260 1.00 97.38 91 LEU A CA 1
ATOM 768 C C . LEU A 1 91 ? -11.284 -0.076 -0.644 1.00 97.38 91 LEU A C 1
ATOM 770 O O . LEU A 1 91 ? -12.272 0.002 0.082 1.00 97.38 91 LEU A O 1
ATOM 774 N N . GLY A 1 92 ? -11.262 -0.873 -1.717 1.00 97.31 92 GLY A N 1
ATOM 775 C CA . GLY A 1 92 ? -12.425 -1.645 -2.167 1.00 97.31 92 GLY A CA 1
ATOM 776 C C . GLY A 1 92 ? -12.946 -2.688 -1.166 1.00 97.31 92 GLY A C 1
ATOM 777 O O . GLY A 1 92 ? -14.073 -3.160 -1.310 1.00 97.31 92 GLY A O 1
ATOM 778 N N . VAL A 1 93 ? -12.157 -3.045 -0.147 1.00 97.75 93 VAL A N 1
ATOM 779 C CA . VAL A 1 93 ? -12.489 -4.081 0.846 1.00 97.75 93 VAL A CA 1
ATOM 780 C C . VAL A 1 93 ? -12.340 -3.605 2.293 1.00 97.75 93 VAL A C 1
ATOM 782 O O . VAL A 1 93 ? -12.347 -4.427 3.209 1.00 97.75 93 VAL A O 1
ATOM 785 N N . VAL A 1 94 ? -12.246 -2.292 2.533 1.00 98.12 94 VAL A N 1
ATOM 786 C CA . VAL A 1 94 ? -12.028 -1.722 3.876 1.00 98.12 94 VAL A CA 1
ATOM 787 C C . VAL A 1 94 ? -13.070 -2.197 4.894 1.00 98.12 94 VAL A C 1
ATOM 789 O O . VAL A 1 94 ? -12.742 -2.469 6.046 1.00 98.12 94 VAL A O 1
ATOM 792 N N . SER A 1 95 ? -14.311 -2.411 4.449 1.00 98.12 95 SER A N 1
ATOM 793 C CA . SER A 1 95 ? -15.429 -2.915 5.258 1.00 98.12 95 SER A CA 1
ATOM 794 C C . SER A 1 95 ? -15.221 -4.325 5.821 1.00 98.12 95 SER A C 1
ATOM 796 O O . SER A 1 95 ? -15.900 -4.711 6.770 1.00 98.12 95 SER A O 1
ATOM 798 N N . ARG A 1 96 ? -14.277 -5.098 5.276 1.00 98.31 96 ARG A N 1
ATOM 799 C CA . ARG A 1 96 ? -13.919 -6.431 5.780 1.00 98.31 96 ARG A CA 1
ATOM 800 C C . ARG A 1 96 ? -12.871 -6.374 6.887 1.00 98.31 96 ARG A C 1
ATOM 802 O O . ARG A 1 96 ? -12.700 -7.344 7.610 1.00 98.31 96 ARG A O 1
ATOM 809 N N . LEU A 1 97 ? -12.194 -5.243 7.074 1.00 97.81 97 LEU A N 1
ATOM 810 C CA . LEU A 1 97 ? -11.045 -5.102 7.973 1.00 97.81 97 LEU A CA 1
ATOM 811 C C . LEU A 1 97 ? -11.439 -4.601 9.375 1.00 97.81 97 LEU A C 1
ATOM 813 O O . LEU A 1 97 ? -10.691 -3.875 10.028 1.00 97.81 97 LEU A O 1
ATOM 817 N N . GLY A 1 98 ? -12.614 -4.996 9.872 1.00 97.19 98 GLY A N 1
ATOM 818 C CA . GLY A 1 98 ? -13.175 -4.464 11.121 1.00 97.19 98 GLY A CA 1
ATOM 819 C C . GLY A 1 98 ? -12.432 -4.844 12.404 1.00 97.19 98 GLY A C 1
ATOM 820 O O . GLY A 1 98 ? -12.603 -4.194 13.430 1.00 97.19 98 GLY A O 1
ATOM 821 N N . ARG A 1 99 ? -11.586 -5.880 12.365 1.00 97.94 99 ARG A N 1
ATOM 822 C CA . ARG A 1 99 ? -10.727 -6.270 13.499 1.00 97.94 99 ARG A CA 1
ATOM 823 C C . ARG A 1 99 ? -9.346 -5.635 13.464 1.00 97.94 99 ARG A C 1
ATOM 825 O O . ARG A 1 99 ? -8.543 -5.906 14.351 1.00 97.94 99 ARG A O 1
ATOM 832 N N . LEU A 1 100 ? -9.061 -4.824 12.451 1.00 97.88 100 LEU A N 1
ATOM 833 C CA . LEU A 1 100 ? -7.736 -4.276 12.255 1.00 97.88 100 LEU A CA 1
ATOM 834 C C . LEU A 1 100 ? -7.427 -3.240 13.339 1.00 97.88 100 LEU A C 1
ATOM 836 O O . LEU A 1 100 ? -8.108 -2.226 13.460 1.00 97.88 100 LEU A O 1
ATOM 840 N N . GLU A 1 101 ? -6.379 -3.513 14.110 1.00 97.69 101 GLU A N 1
ATOM 841 C CA . GLU A 1 101 ? -5.887 -2.665 15.195 1.00 97.69 101 GLU A CA 1
ATOM 842 C C . GLU A 1 101 ? -4.616 -1.911 14.803 1.00 97.69 101 GLU A C 1
ATOM 844 O O . GLU A 1 101 ? -4.323 -0.847 15.346 1.00 97.69 101 GLU A O 1
ATOM 849 N N . ARG A 1 102 ? -3.845 -2.456 13.857 1.00 97.94 102 ARG A N 1
ATOM 850 C CA . ARG A 1 102 ? -2.583 -1.883 13.389 1.00 97.94 102 ARG A CA 1
ATOM 851 C C . ARG A 1 102 ? -2.477 -1.935 11.873 1.00 97.94 102 ARG A C 1
ATOM 853 O O . ARG A 1 102 ? -2.599 -3.003 11.272 1.00 97.94 102 ARG A O 1
ATOM 860 N N . ILE A 1 103 ? -2.122 -0.802 11.276 1.00 97.88 103 ILE A N 1
ATOM 861 C CA . ILE A 1 103 ? -1.826 -0.704 9.844 1.00 97.88 103 ILE A CA 1
ATOM 862 C C . ILE A 1 103 ? -0.367 -0.300 9.660 1.00 97.88 103 ILE A C 1
ATOM 864 O O . ILE A 1 103 ? 0.118 0.633 10.300 1.00 97.88 103 ILE A O 1
ATOM 868 N N . ARG A 1 104 ? 0.333 -0.983 8.757 1.00 98.00 104 ARG A N 1
ATOM 869 C CA . ARG A 1 104 ? 1.628 -0.531 8.242 1.00 98.00 104 ARG A CA 1
ATOM 870 C C . ARG A 1 104 ? 1.505 -0.332 6.743 1.00 98.00 104 ARG A C 1
ATOM 872 O O . ARG A 1 104 ? 1.241 -1.292 6.034 1.00 98.00 104 ARG A O 1
ATOM 879 N N . PHE A 1 105 ? 1.708 0.879 6.256 1.00 97.25 105 PHE A N 1
ATOM 880 C CA . PHE A 1 105 ? 1.850 1.120 4.827 1.00 97.25 105 PHE A CA 1
ATOM 881 C C . PHE A 1 105 ? 3.301 0.881 4.435 1.00 97.25 105 PHE A C 1
ATOM 883 O O . PHE A 1 105 ? 4.199 1.565 4.929 1.00 97.25 105 PHE A O 1
ATOM 890 N N . LEU A 1 106 ? 3.527 -0.110 3.580 1.00 95.25 106 LEU A N 1
ATOM 891 C CA . LEU A 1 106 ? 4.838 -0.400 3.019 1.00 95.25 106 LEU A CA 1
ATOM 892 C C . LEU A 1 106 ? 5.046 0.485 1.795 1.00 95.25 106 LEU A C 1
ATOM 894 O O . LEU A 1 106 ? 4.274 0.404 0.842 1.00 95.25 106 LEU A O 1
ATOM 898 N N . LEU A 1 107 ? 6.073 1.328 1.825 1.00 91.75 107 LEU A N 1
ATOM 899 C CA . LEU A 1 107 ? 6.443 2.201 0.715 1.00 91.75 107 LEU A CA 1
ATOM 900 C C . LEU A 1 107 ? 7.226 1.400 -0.329 1.00 91.75 107 LEU A C 1
ATOM 902 O O . LEU A 1 107 ? 8.444 1.487 -0.431 1.00 91.75 107 LEU A O 1
ATOM 906 N N . ASP A 1 108 ? 6.504 0.547 -1.052 1.00 88.00 108 ASP A N 1
ATOM 907 C CA . ASP A 1 108 ? 7.061 -0.447 -1.968 1.00 88.00 108 ASP A CA 1
ATOM 908 C C . ASP A 1 108 ? 7.206 0.050 -3.416 1.00 88.00 108 ASP A C 1
ATOM 910 O O . ASP A 1 108 ? 7.934 -0.544 -4.210 1.00 88.00 108 ASP A O 1
ATOM 914 N N . ALA A 1 109 ? 6.539 1.150 -3.759 1.00 83.12 109 ALA A N 1
ATOM 915 C CA . ALA A 1 109 ? 6.725 1.848 -5.024 1.00 83.12 109 ALA A CA 1
ATOM 916 C C . ALA A 1 109 ? 7.856 2.884 -4.928 1.00 83.12 109 ALA A C 1
ATOM 918 O O . ALA A 1 109 ? 8.098 3.493 -3.884 1.00 83.12 109 ALA A O 1
ATOM 919 N N . LEU A 1 110 ? 8.560 3.067 -6.043 1.00 75.44 110 LEU A N 1
ATOM 920 C CA . LEU A 1 110 ? 9.713 3.950 -6.140 1.00 75.44 110 LEU A CA 1
ATOM 921 C C . LEU A 1 110 ? 9.252 5.378 -6.466 1.00 75.44 110 LEU A C 1
ATOM 923 O O . LEU A 1 110 ? 9.075 5.723 -7.633 1.00 75.44 110 LEU A O 1
ATOM 927 N N . PHE A 1 111 ? 9.037 6.194 -5.431 1.00 70.44 111 PHE A N 1
ATOM 928 C CA . PHE A 1 111 ? 8.535 7.562 -5.579 1.00 70.44 111 PHE A CA 1
ATOM 929 C C . PHE A 1 111 ? 9.634 8.625 -5.484 1.00 70.44 111 PHE A C 1
ATOM 931 O O . PHE A 1 111 ? 9.692 9.547 -6.289 1.00 70.44 111 PHE A O 1
ATOM 938 N N . ASP A 1 112 ? 10.530 8.509 -4.505 1.00 63.78 112 ASP A N 1
ATOM 939 C CA . ASP A 1 112 ? 11.522 9.551 -4.226 1.00 63.78 112 ASP A CA 1
ATOM 940 C C . ASP A 1 112 ? 12.797 9.386 -5.071 1.00 63.78 112 ASP A C 1
ATOM 942 O O . ASP A 1 112 ? 13.817 8.870 -4.608 1.00 63.78 112 ASP A O 1
ATOM 946 N N . TYR A 1 113 ? 12.779 9.878 -6.313 1.00 63.12 113 TYR A N 1
ATOM 947 C CA . TYR A 1 113 ? 14.008 10.073 -7.087 1.00 63.12 113 TYR A CA 1
ATOM 948 C C . TYR A 1 113 ? 14.650 11.409 -6.702 1.00 63.12 113 TYR A C 1
ATOM 950 O O . TYR A 1 113 ? 14.248 12.467 -7.183 1.00 63.12 113 TYR A O 1
ATOM 958 N N . LYS A 1 114 ? 15.697 11.410 -5.864 1.00 57.78 114 LYS A N 1
ATOM 959 C CA . LYS A 1 114 ? 16.491 12.645 -5.714 1.00 57.78 114 LYS A CA 1
ATOM 960 C C . LYS A 1 114 ? 17.218 12.952 -7.024 1.00 57.78 114 LYS A C 1
ATOM 962 O O . LYS A 1 114 ? 17.887 12.083 -7.584 1.00 57.78 114 LYS A O 1
ATOM 967 N N . ALA A 1 115 ? 17.200 14.220 -7.435 1.00 48.84 115 ALA A N 1
ATOM 968 C CA . ALA A 1 115 ? 17.966 14.728 -8.579 1.00 48.84 115 ALA A CA 1
ATOM 969 C C . ALA A 1 115 ? 19.478 14.422 -8.488 1.00 48.84 115 ALA A C 1
ATOM 971 O O . ALA A 1 115 ? 20.163 14.311 -9.500 1.00 48.84 115 ALA A O 1
ATOM 972 N N . SER A 1 116 ? 20.012 14.204 -7.279 1.00 51.72 116 SER A N 1
ATOM 973 C CA . SER A 1 116 ? 21.394 13.752 -7.076 1.00 51.72 116 SER A CA 1
ATOM 974 C C . SER A 1 116 ? 21.690 12.360 -7.649 1.00 51.72 116 SER A C 1
ATOM 976 O O . SER A 1 116 ? 22.857 12.011 -7.806 1.00 51.72 116 SER A O 1
ATOM 978 N N . TYR A 1 117 ? 20.673 11.545 -7.944 1.00 52.66 117 TYR A N 1
ATOM 979 C CA . TYR A 1 117 ? 20.859 10.192 -8.466 1.00 52.66 117 TYR A CA 1
ATOM 980 C C . TYR A 1 117 ? 20.919 10.124 -9.990 1.00 52.66 117 TYR A C 1
ATOM 982 O O . TYR A 1 117 ? 21.441 9.128 -10.505 1.00 52.66 117 TYR A O 1
ATOM 990 N N . VAL A 1 118 ? 20.422 11.146 -10.700 1.00 52.41 118 VAL A N 1
ATOM 991 C CA . VAL A 1 118 ? 20.297 11.120 -12.160 1.00 52.41 118 VAL A CA 1
ATOM 992 C C . VAL A 1 118 ? 20.472 12.525 -12.751 1.00 52.41 118 VAL A C 1
ATOM 994 O O . VAL A 1 118 ? 19.735 13.451 -12.441 1.00 52.41 118 VAL A O 1
ATOM 997 N N . TRP A 1 119 ? 21.499 12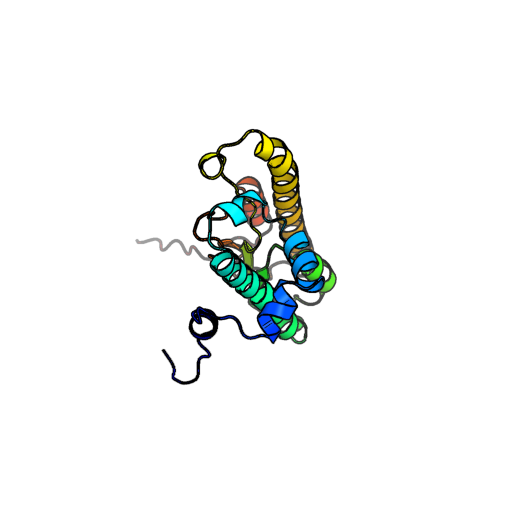.688 -13.583 1.00 52.19 119 TRP A N 1
ATOM 998 C CA . TRP A 1 119 ? 22.147 13.974 -13.875 1.00 52.19 119 TRP A CA 1
ATOM 999 C C . TRP A 1 119 ? 21.787 14.547 -15.259 1.00 52.19 119 TRP A C 1
ATOM 1001 O O . TRP A 1 119 ? 22.663 15.004 -15.990 1.00 52.19 119 TRP A O 1
ATOM 1011 N N . THR A 1 120 ? 20.518 14.486 -15.680 1.00 57.16 120 THR A N 1
ATOM 1012 C CA . THR A 1 120 ? 20.133 14.935 -17.035 1.00 57.16 120 THR A CA 1
ATOM 1013 C C . THR A 1 120 ? 18.781 15.641 -17.081 1.00 57.16 120 THR A C 1
ATOM 1015 O O . THR A 1 120 ? 17.815 15.124 -16.538 1.00 57.16 120 THR A O 1
ATOM 1018 N N . ALA A 1 121 ? 18.687 16.754 -17.820 1.00 53.16 121 ALA A N 1
ATOM 1019 C CA . ALA A 1 121 ? 17.464 17.552 -18.021 1.00 53.16 121 ALA A CA 1
ATOM 1020 C C . ALA A 1 121 ? 16.262 16.761 -18.579 1.00 53.16 121 ALA A C 1
ATOM 1022 O O . ALA A 1 121 ? 15.120 17.121 -18.326 1.00 53.16 121 ALA A O 1
ATOM 1023 N N . ALA A 1 122 ? 16.502 15.640 -19.272 1.00 55.47 122 ALA A N 1
ATOM 1024 C CA . ALA A 1 122 ? 15.441 14.728 -19.700 1.00 55.47 122 ALA A CA 1
ATOM 1025 C C . ALA A 1 122 ? 14.652 14.1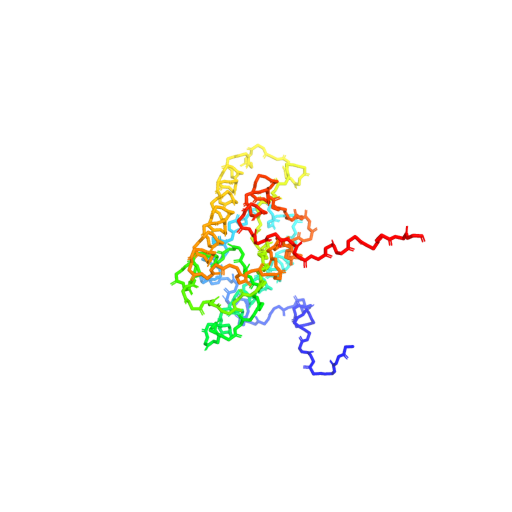20 -18.523 1.00 55.47 122 ALA A C 1
ATOM 1027 O O . ALA A 1 122 ? 13.549 13.643 -18.738 1.00 55.47 122 ALA A O 1
ATOM 1028 N N . LEU A 1 123 ? 15.189 14.129 -17.293 1.00 56.75 123 LEU A N 1
ATOM 1029 C CA . LEU A 1 123 ? 14.498 13.581 -16.126 1.00 56.75 123 LEU A CA 1
ATOM 1030 C C . LEU A 1 123 ? 13.412 14.483 -15.558 1.00 56.75 123 LEU A C 1
ATOM 1032 O O . LEU A 1 123 ? 12.467 13.945 -14.995 1.00 56.75 123 LEU A O 1
ATOM 1036 N N . GLU A 1 124 ? 13.535 15.808 -15.673 1.00 53.56 124 GLU A N 1
ATOM 1037 C CA . GLU A 1 124 ? 12.551 16.725 -15.080 1.00 53.56 124 GLU A CA 1
ATOM 1038 C C . GLU A 1 124 ? 11.145 16.426 -15.615 1.00 53.56 124 GLU A C 1
ATOM 1040 O O . GLU A 1 124 ? 10.196 16.353 -14.842 1.00 53.56 124 GLU A O 1
ATOM 1045 N N . GLU A 1 125 ? 11.026 16.114 -16.909 1.00 54.56 125 GLU A N 1
ATOM 1046 C CA . GLU A 1 125 ? 9.760 15.755 -17.558 1.00 54.56 125 GLU A CA 1
ATOM 1047 C C . GLU A 1 125 ? 9.184 14.406 -17.074 1.00 54.56 125 G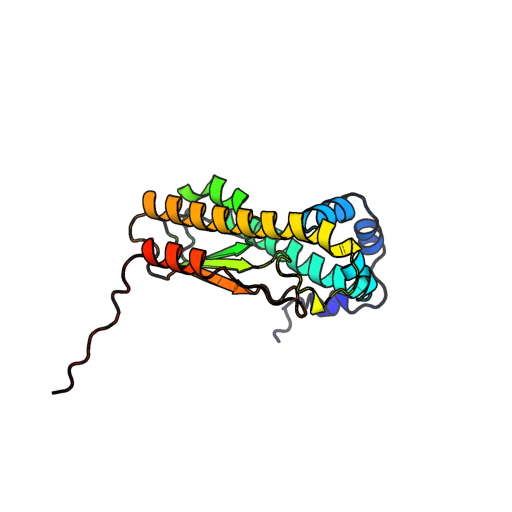LU A C 1
ATOM 1049 O O . GLU A 1 125 ? 7.968 14.224 -17.057 1.00 54.56 125 GLU A O 1
ATOM 1054 N N . PHE A 1 126 ? 10.029 13.477 -16.605 1.00 56.28 126 PHE A N 1
ATOM 1055 C CA . PHE A 1 126 ? 9.585 12.210 -16.008 1.00 56.28 126 PHE A CA 1
ATOM 1056 C C . PHE A 1 126 ? 9.380 12.274 -14.486 1.00 56.28 126 PHE A C 1
ATOM 1058 O O . PHE A 1 126 ? 8.690 11.412 -13.944 1.00 56.28 126 PHE A O 1
ATOM 1065 N N . MET A 1 127 ? 9.941 13.272 -13.796 1.00 57.34 127 MET A N 1
ATOM 1066 C CA . MET A 1 127 ? 9.772 13.457 -12.349 1.00 57.34 127 MET A CA 1
ATOM 1067 C C . MET A 1 127 ? 8.379 13.988 -11.990 1.00 57.34 127 MET A C 1
ATOM 1069 O O . MET A 1 127 ? 7.795 13.513 -11.019 1.00 57.34 127 MET A O 1
ATOM 1073 N N . PHE A 1 128 ? 7.802 14.880 -12.807 1.00 56.69 128 PHE A N 1
ATOM 1074 C CA . PHE A 1 128 ? 6.445 15.411 -12.592 1.00 56.69 128 PHE A CA 1
ATOM 1075 C C . PHE A 1 128 ? 5.369 14.318 -12.438 1.00 56.69 128 PHE A C 1
ATOM 1077 O O . PHE A 1 128 ? 4.628 14.358 -11.458 1.00 56.69 128 PHE A O 1
ATOM 1084 N N . PRO A 1 129 ? 5.297 13.301 -13.323 1.00 65.31 129 PRO A N 1
ATOM 1085 C CA . PRO A 1 129 ? 4.385 12.183 -13.127 1.00 65.31 129 PRO A CA 1
ATOM 1086 C C . PRO A 1 129 ? 4.575 11.476 -11.781 1.00 65.31 129 PRO A C 1
ATOM 1088 O O . PRO A 1 129 ? 3.594 11.079 -11.168 1.00 65.31 129 PRO A O 1
ATOM 1091 N N . ILE A 1 130 ? 5.815 11.290 -11.320 1.00 69.06 130 ILE A N 1
ATOM 1092 C CA . ILE A 1 130 ? 6.128 10.460 -10.147 1.00 69.06 130 ILE A CA 1
ATOM 1093 C C . ILE A 1 130 ? 5.671 11.130 -8.847 1.00 69.06 130 ILE A C 1
ATOM 1095 O O . ILE A 1 130 ? 5.092 10.454 -7.992 1.00 69.06 130 ILE A O 1
ATOM 1099 N N . ASP A 1 131 ? 5.860 12.445 -8.725 1.00 72.12 131 ASP A N 1
ATOM 1100 C CA . ASP A 1 131 ? 5.374 13.213 -7.574 1.00 72.12 131 ASP A CA 1
ATOM 1101 C C . ASP A 1 131 ? 3.843 13.145 -7.467 1.00 72.12 131 ASP A C 1
ATOM 1103 O O . ASP A 1 131 ? 3.300 12.941 -6.377 1.00 72.12 131 ASP A O 1
ATOM 1107 N N . ASP A 1 132 ? 3.138 13.224 -8.600 1.00 78.75 132 ASP A N 1
ATOM 1108 C CA . ASP A 1 132 ? 1.682 13.079 -8.643 1.00 78.75 132 ASP A CA 1
ATOM 1109 C C . ASP A 1 132 ? 1.232 11.684 -8.182 1.00 78.75 132 ASP A C 1
ATOM 1111 O O . ASP A 1 132 ? 0.284 11.580 -7.401 1.00 78.75 132 ASP A O 1
ATOM 1115 N N . PHE A 1 133 ? 1.935 10.610 -8.570 1.00 78.56 133 PHE A N 1
ATOM 1116 C CA . PHE A 1 133 ? 1.621 9.255 -8.088 1.00 78.56 133 PHE A CA 1
ATOM 1117 C C . PHE A 1 133 ? 1.879 9.090 -6.602 1.00 78.56 133 PHE A C 1
ATOM 1119 O O . PHE A 1 133 ? 1.052 8.496 -5.909 1.00 78.56 133 PHE A O 1
ATOM 1126 N N . LYS A 1 134 ? 3.000 9.618 -6.098 1.00 84.12 134 LYS A N 1
ATOM 1127 C CA . LYS A 1 134 ? 3.289 9.589 -4.664 1.00 84.12 134 LYS A CA 1
ATOM 1128 C C . LYS A 1 134 ? 2.172 10.275 -3.898 1.00 84.12 134 LYS A C 1
ATOM 1130 O O . LYS A 1 134 ? 1.623 9.708 -2.955 1.00 84.12 134 LYS A O 1
ATOM 1135 N N . ASN A 1 135 ? 1.815 11.480 -4.329 1.00 87.19 135 ASN A N 1
ATOM 1136 C CA . ASN A 1 135 ? 0.751 12.250 -3.714 1.00 87.19 135 ASN A CA 1
ATOM 1137 C C . ASN A 1 135 ? -0.568 11.482 -3.772 1.00 87.19 135 ASN A C 1
ATOM 1139 O O . ASN A 1 135 ? -1.208 11.324 -2.735 1.00 87.19 135 ASN A O 1
ATOM 1143 N N . GLN A 1 136 ? -0.945 10.941 -4.930 1.00 90.00 136 GLN A N 1
ATOM 1144 C CA . GLN A 1 136 ? -2.162 10.149 -5.082 1.00 90.00 136 GLN A CA 1
ATOM 1145 C C . GLN A 1 136 ? -2.181 8.948 -4.129 1.00 90.00 136 GLN A C 1
ATOM 1147 O O . GLN A 1 136 ? -3.146 8.780 -3.388 1.00 90.00 136 GLN A O 1
ATOM 1152 N N . ALA A 1 137 ? -1.109 8.157 -4.081 1.00 90.75 137 ALA A N 1
ATOM 1153 C CA . ALA A 1 137 ? -1.038 6.966 -3.241 1.00 90.75 137 ALA A CA 1
ATOM 1154 C C . ALA A 1 137 ? -1.108 7.311 -1.741 1.00 90.75 137 ALA A C 1
ATOM 1156 O O . ALA A 1 137 ? -1.803 6.644 -0.972 1.00 90.75 137 ALA A O 1
ATOM 1157 N N . MET A 1 138 ? -0.459 8.403 -1.320 1.00 93.50 138 MET A N 1
ATOM 1158 C CA . MET A 1 138 ? -0.545 8.905 0.057 1.00 93.50 138 MET A CA 1
ATOM 1159 C C . MET A 1 138 ? -1.957 9.389 0.409 1.00 93.50 138 MET A C 1
ATOM 1161 O O . MET A 1 138 ? -2.435 9.135 1.516 1.00 93.50 138 MET A O 1
ATOM 1165 N N . HIS A 1 139 ? -2.649 10.043 -0.528 1.00 94.81 139 HIS A N 1
ATOM 1166 C CA . HIS A 1 139 ? -4.046 10.436 -0.344 1.00 94.81 139 HIS A CA 1
ATOM 1167 C C . HIS A 1 139 ? -4.975 9.217 -0.292 1.00 94.81 139 HIS A C 1
ATOM 1169 O O . HIS A 1 139 ? -5.866 9.195 0.555 1.00 94.81 139 HIS A O 1
ATOM 1175 N N . SER A 1 140 ? -4.749 8.181 -1.107 1.00 96.06 140 SER A N 1
ATOM 1176 C CA . SER A 1 140 ? -5.491 6.916 -1.019 1.00 96.06 140 SER A CA 1
ATOM 1177 C C . SER A 1 140 ? -5.272 6.221 0.330 1.00 96.06 140 SER A C 1
ATOM 1179 O O . SER A 1 140 ? -6.232 5.750 0.936 1.00 96.06 140 SER A O 1
ATOM 1181 N N . ALA A 1 141 ? -4.047 6.207 0.867 1.00 97.19 141 ALA A N 1
ATOM 1182 C CA . ALA A 1 141 ? -3.788 5.659 2.203 1.00 97.19 141 ALA A CA 1
ATOM 1183 C C . ALA A 1 141 ? -4.497 6.453 3.302 1.00 97.19 141 ALA A C 1
ATOM 1185 O O . ALA A 1 141 ? -5.102 5.878 4.205 1.00 97.19 141 ALA A O 1
ATOM 1186 N N . LEU A 1 142 ? -4.474 7.781 3.209 1.00 97.44 142 LEU A N 1
ATOM 1187 C CA . LEU A 1 142 ? -5.220 8.636 4.122 1.00 97.44 142 LEU A CA 1
ATOM 1188 C C . LEU A 1 142 ? -6.733 8.386 4.025 1.00 97.44 142 LEU A C 1
ATOM 1190 O O . LEU A 1 142 ? -7.405 8.310 5.053 1.00 97.44 142 LEU A O 1
ATOM 1194 N N . GLN A 1 143 ? -7.263 8.241 2.810 1.00 98.12 143 GLN A N 1
ATOM 1195 C CA . GLN A 1 143 ? -8.667 7.918 2.574 1.00 98.12 143 GLN A CA 1
ATOM 1196 C C . GLN A 1 143 ? -9.032 6.567 3.194 1.00 98.12 143 GLN A C 1
ATOM 1198 O O . GLN A 1 143 ? -10.039 6.470 3.890 1.00 98.12 143 GLN A O 1
ATOM 1203 N N . PHE A 1 144 ? -8.170 5.562 3.038 1.00 98.50 144 PHE A N 1
ATOM 1204 C CA . PHE A 1 144 ? -8.357 4.247 3.642 1.00 98.50 144 PHE A CA 1
ATOM 1205 C C . PHE A 1 144 ? -8.471 4.340 5.166 1.00 98.50 144 PHE A C 1
ATOM 1207 O O . PHE A 1 144 ? -9.377 3.758 5.758 1.00 98.50 144 PHE A O 1
ATOM 1214 N N . ILE A 1 145 ? -7.594 5.118 5.810 1.00 98.19 145 ILE A N 1
ATOM 1215 C CA . ILE A 1 145 ? -7.639 5.328 7.264 1.00 98.19 145 ILE A CA 1
ATOM 1216 C C . ILE A 1 145 ? -8.930 6.047 7.665 1.00 98.19 145 ILE A C 1
ATOM 1218 O O . ILE A 1 145 ? -9.566 5.645 8.636 1.00 98.19 145 ILE A O 1
ATOM 1222 N N . LYS A 1 146 ? -9.336 7.092 6.928 1.00 98.25 146 LYS A N 1
ATOM 1223 C CA . LYS A 1 146 ? -10.585 7.828 7.194 1.00 98.25 146 LYS A CA 1
ATOM 1224 C C . LYS A 1 146 ? -11.797 6.900 7.139 1.00 98.25 146 LYS A C 1
ATOM 1226 O O . LYS A 1 146 ? -12.609 6.918 8.061 1.00 98.25 146 LYS A O 1
ATOM 1231 N N . GLU A 1 147 ? -11.896 6.077 6.099 1.00 98.38 147 GLU A N 1
ATOM 1232 C CA . GLU A 1 147 ? -12.988 5.113 5.944 1.00 98.38 147 GLU A CA 1
ATOM 1233 C C . GLU A 1 147 ? -12.962 4.043 7.036 1.00 98.38 147 GLU A C 1
ATOM 1235 O O . GLU A 1 147 ? -13.999 3.751 7.631 1.00 98.38 147 GLU A O 1
ATOM 1240 N N . HIS A 1 148 ? -11.783 3.507 7.362 1.00 98.25 148 HIS A N 1
ATOM 1241 C CA . HIS A 1 148 ? -11.641 2.521 8.432 1.00 98.25 148 HIS A CA 1
ATOM 1242 C C . HIS A 1 148 ? -12.070 3.085 9.789 1.00 98.25 148 HIS A C 1
ATOM 1244 O O . HIS A 1 148 ? -12.904 2.482 10.456 1.00 98.25 148 HIS A O 1
ATOM 1250 N N . VAL A 1 149 ? -11.590 4.275 10.164 1.00 97.56 149 VAL A N 1
ATOM 1251 C CA . VAL A 1 149 ? -11.963 4.945 11.423 1.00 97.56 149 VAL A CA 1
ATOM 1252 C C . VAL A 1 149 ? -13.457 5.272 11.468 1.00 97.56 149 VAL A C 1
ATOM 1254 O O . VAL A 1 149 ? -14.072 5.176 12.528 1.00 97.56 149 VAL A O 1
ATOM 1257 N N . GLN A 1 150 ? -14.058 5.642 10.335 1.00 97.69 150 GLN A N 1
ATOM 1258 C CA . GLN A 1 150 ? -15.493 5.908 10.256 1.00 97.69 150 GLN A CA 1
ATOM 1259 C C . GLN A 1 150 ? -16.331 4.634 10.443 1.00 97.69 150 GLN A C 1
ATOM 1261 O O . GLN A 1 150 ? -17.365 4.678 11.110 1.00 97.69 150 GLN A O 1
ATOM 1266 N N . LEU A 1 151 ? -15.907 3.516 9.850 1.00 98.19 151 LEU A N 1
ATOM 1267 C CA . LEU A 1 151 ? -16.607 2.232 9.933 1.00 98.19 151 LEU A CA 1
ATOM 1268 C C . LEU A 1 151 ? -16.377 1.523 11.277 1.00 98.19 151 LEU A C 1
ATOM 1270 O O . LEU A 1 151 ? -17.291 0.887 11.800 1.00 98.19 151 LEU A O 1
ATOM 1274 N N . PHE A 1 152 ? -15.172 1.646 11.835 1.00 97.12 152 PHE A N 1
ATOM 1275 C CA . PHE A 1 152 ? -14.693 0.923 13.016 1.00 97.12 152 PHE A CA 1
ATOM 1276 C C . PHE A 1 152 ? -14.042 1.891 14.022 1.00 97.12 152 PHE A C 1
ATOM 1278 O O . PHE A 1 152 ? -12.832 1.834 14.276 1.00 97.12 152 PHE A O 1
ATOM 1285 N N . PRO A 1 153 ? -14.824 2.811 14.611 1.00 95.75 153 PRO A N 1
ATOM 1286 C CA . PRO A 1 153 ? -14.293 3.851 15.483 1.00 95.75 153 PRO A CA 1
ATOM 1287 C C . PRO A 1 153 ? -13.571 3.257 16.697 1.00 95.75 153 PRO A C 1
ATOM 1289 O O . PRO A 1 153 ? -14.099 2.394 17.393 1.00 95.75 153 PRO A O 1
ATOM 1292 N N . GLY A 1 154 ? -12.355 3.743 16.961 1.00 93.81 154 GLY A N 1
ATOM 1293 C CA . GLY A 1 154 ? -11.544 3.328 18.110 1.00 93.81 154 GLY A CA 1
ATOM 1294 C C . GLY A 1 154 ? -10.793 2.003 17.947 1.00 93.81 154 GLY A C 1
ATOM 1295 O O . GLY A 1 154 ? -10.088 1.613 18.870 1.00 93.81 154 GLY A O 1
ATOM 1296 N N . HIS A 1 155 ? -10.884 1.325 16.797 1.00 95.62 155 HIS A N 1
ATOM 1297 C CA . HIS A 1 155 ? -10.215 0.034 16.608 1.00 95.62 155 HIS A CA 1
ATOM 1298 C C . HIS A 1 155 ? -8.702 0.145 16.370 1.00 95.62 155 HIS A C 1
ATOM 1300 O O . HIS A 1 155 ? -7.969 -0.736 16.806 1.00 95.62 155 HIS A O 1
ATOM 1306 N N . LEU A 1 156 ? -8.204 1.228 15.756 1.00 95.69 156 LEU A N 1
ATOM 1307 C CA . LEU A 1 156 ? -6.779 1.414 15.412 1.00 95.69 156 LEU A CA 1
ATOM 1308 C C . LEU A 1 156 ? -5.866 1.763 16.611 1.00 95.69 156 LEU A C 1
ATOM 1310 O O . LEU A 1 156 ? -5.052 2.686 16.546 1.00 95.69 156 LEU A O 1
ATOM 1314 N N . VAL A 1 157 ? -5.980 1.023 17.714 1.00 94.62 157 VAL A N 1
ATOM 1315 C CA . VAL A 1 157 ? -5.198 1.214 18.952 1.00 94.62 157 VAL A CA 1
ATOM 1316 C C . VAL A 1 157 ? -3.714 0.881 18.790 1.00 94.62 157 VAL A C 1
ATOM 1318 O O . VAL A 1 157 ? -2.859 1.431 19.480 1.00 94.62 157 VAL A O 1
ATOM 1321 N N . GLY A 1 158 ? -3.384 -0.014 17.858 1.00 92.12 158 GLY A N 1
ATOM 1322 C CA . GLY A 1 158 ? -2.018 -0.417 17.541 1.00 92.12 158 GLY A CA 1
ATOM 1323 C C . GLY A 1 158 ? -1.273 0.578 16.649 1.00 92.12 158 GLY A C 1
ATOM 1324 O O . GLY A 1 158 ? -0.081 0.359 16.395 1.00 92.12 158 GLY A O 1
ATOM 1325 N N . GLY A 1 159 ? -1.960 1.635 16.202 1.00 94.94 159 GLY A N 1
ATOM 1326 C CA . GLY A 1 159 ? -1.430 2.746 15.425 1.00 94.94 159 GLY A CA 1
ATOM 1327 C C . GLY A 1 159 ? -1.329 2.486 13.921 1.00 94.94 159 GLY A C 1
ATOM 1328 O O . GLY A 1 159 ? -1.553 1.383 13.416 1.00 94.94 159 GLY A O 1
ATOM 1329 N N . VAL A 1 160 ? -0.951 3.545 13.208 1.00 96.94 160 VAL A N 1
ATOM 1330 C CA . VAL A 1 160 ? -0.655 3.524 11.774 1.00 96.94 160 VAL A CA 1
ATOM 1331 C C . VAL A 1 160 ? 0.783 3.975 11.568 1.00 96.94 160 VAL A C 1
ATOM 1333 O O . VAL A 1 160 ? 1.195 4.996 12.119 1.00 96.94 160 VAL A O 1
ATOM 1336 N N . SER A 1 161 ? 1.544 3.235 10.767 1.00 96.19 161 SER A N 1
ATOM 1337 C CA . SER A 1 161 ? 2.900 3.622 10.380 1.00 96.19 161 SER A CA 1
ATOM 1338 C C . SER A 1 161 ? 3.116 3.531 8.875 1.00 96.19 161 SER A C 1
ATOM 1340 O O . SER A 1 161 ? 2.443 2.777 8.178 1.00 96.19 161 SER A O 1
ATOM 1342 N N . PHE A 1 162 ? 4.085 4.300 8.388 1.00 95.50 162 PHE A N 1
ATOM 1343 C CA . PHE A 1 162 ? 4.619 4.199 7.035 1.00 95.50 162 PHE A CA 1
ATOM 1344 C C . PHE A 1 162 ? 6.059 3.722 7.159 1.00 95.50 162 PHE A C 1
ATOM 1346 O O . PHE A 1 162 ? 6.829 4.307 7.924 1.00 95.50 162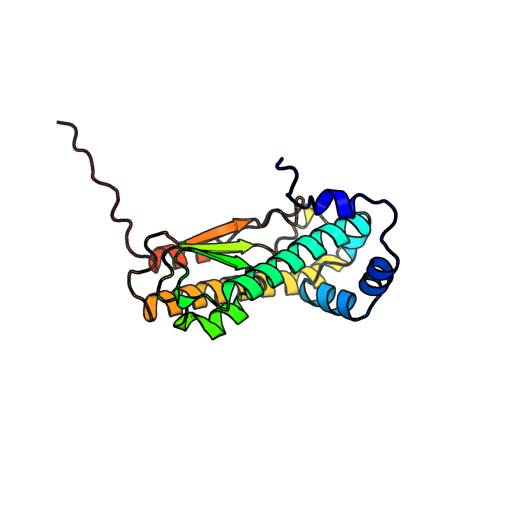 PHE A O 1
ATOM 1353 N N . VAL A 1 163 ? 6.399 2.643 6.466 1.00 93.88 163 VAL A N 1
ATOM 1354 C CA . VAL A 1 163 ? 7.711 1.998 6.549 1.00 93.88 163 VAL A CA 1
ATOM 1355 C C . VAL A 1 163 ? 8.325 1.910 5.162 1.00 93.88 163 VAL A C 1
ATOM 1357 O O . VAL A 1 163 ? 7.618 1.637 4.192 1.00 93.88 163 VAL A O 1
ATOM 1360 N N . ASP A 1 164 ? 9.630 2.156 5.074 1.00 90.19 164 ASP A N 1
ATOM 1361 C CA . ASP A 1 164 ? 10.380 1.887 3.851 1.00 90.19 164 ASP A CA 1
ATOM 1362 C C . ASP A 1 164 ? 10.282 0.389 3.529 1.00 90.19 164 ASP A C 1
ATOM 1364 O O . ASP A 1 164 ? 10.335 -0.455 4.427 1.00 90.19 164 ASP A O 1
ATOM 1368 N N . GLY A 1 165 ? 10.057 0.067 2.257 1.00 83.81 165 GLY A N 1
ATOM 1369 C CA . GLY A 1 165 ? 10.015 -1.312 1.791 1.00 83.81 165 GLY A CA 1
ATOM 1370 C C . GLY A 1 165 ? 11.384 -1.977 1.713 1.00 83.81 165 GLY A C 1
ATOM 1371 O O . GLY A 1 165 ? 11.441 -3.194 1.549 1.00 83.81 165 GLY A O 1
ATOM 1372 N N . ASP A 1 166 ? 12.474 -1.203 1.776 1.00 81.12 166 ASP A N 1
ATOM 1373 C CA . ASP A 1 166 ? 13.859 -1.663 1.585 1.00 81.12 166 ASP A CA 1
ATOM 13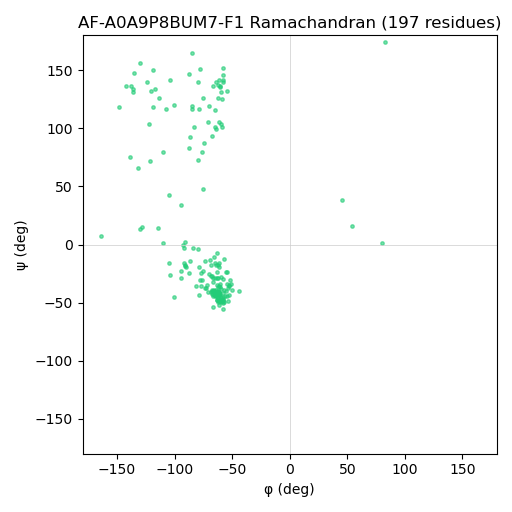74 C C . ASP A 1 166 ? 14.078 -2.421 0.254 1.00 81.12 166 ASP A C 1
ATOM 1376 O O . ASP A 1 166 ? 15.083 -3.108 0.045 1.00 81.12 166 ASP A O 1
ATOM 1380 N N . PHE A 1 167 ? 13.140 -2.291 -0.689 1.00 79.56 167 PHE A N 1
ATOM 1381 C CA . PHE A 1 167 ? 13.255 -2.841 -2.040 1.00 79.56 167 PHE A CA 1
ATOM 1382 C C . PHE A 1 167 ? 14.180 -1.989 -2.912 1.00 79.56 167 PHE A C 1
ATOM 1384 O O . PHE A 1 167 ? 14.792 -2.481 -3.859 1.00 79.56 167 PHE A O 1
ATOM 1391 N N . TRP A 1 168 ? 14.314 -0.709 -2.568 1.00 76.94 168 TRP A N 1
ATOM 1392 C CA . TRP A 1 168 ? 15.040 0.289 -3.339 1.00 76.94 168 TRP A CA 1
ATOM 1393 C C . TRP A 1 168 ? 16.163 0.882 -2.484 1.00 76.94 168 TRP A C 1
ATOM 1395 O O . TRP A 1 168 ? 16.085 2.026 -2.053 1.00 76.94 168 TRP A O 1
ATOM 1405 N N . MET A 1 169 ? 17.219 0.098 -2.228 1.00 73.44 169 MET A N 1
ATOM 1406 C CA . MET A 1 169 ? 18.310 0.469 -1.300 1.00 73.44 169 MET A CA 1
ATOM 1407 C C . MET A 1 169 ? 18.930 1.852 -1.572 1.00 73.44 169 MET A C 1
ATOM 1409 O O . MET A 1 169 ? 19.378 2.527 -0.649 1.00 73.44 169 MET A O 1
ATOM 1413 N N . ASP A 1 170 ? 18.939 2.289 -2.830 1.00 72.19 170 ASP A N 1
ATOM 1414 C CA . ASP A 1 170 ? 19.524 3.571 -3.237 1.00 72.19 170 ASP A CA 1
ATOM 1415 C C . ASP A 1 170 ? 18.538 4.744 -3.238 1.00 72.19 170 ASP A C 1
ATOM 1417 O O . ASP A 1 170 ? 18.923 5.881 -3.514 1.00 72.19 170 ASP A O 1
ATOM 1421 N N . ALA A 1 171 ? 17.269 4.478 -2.947 1.00 74.81 171 ALA A N 1
ATOM 1422 C CA . ALA A 1 171 ? 16.193 5.451 -2.946 1.00 74.81 171 ALA A CA 1
ATOM 1423 C C . ALA A 1 171 ? 15.288 5.191 -1.733 1.00 74.81 171 ALA A C 1
ATOM 1425 O O . ALA A 1 171 ? 14.200 4.636 -1.894 1.00 74.81 171 ALA A O 1
ATOM 1426 N N . PRO A 1 172 ? 15.731 5.567 -0.519 1.00 80.19 172 PRO A N 1
ATOM 1427 C CA . PRO A 1 172 ? 14.917 5.401 0.673 1.00 80.19 172 PRO A CA 1
ATOM 1428 C C . PRO A 1 172 ? 13.631 6.222 0.561 1.00 80.19 172 PRO A C 1
ATOM 1430 O O . PRO A 1 172 ? 13.663 7.377 0.123 1.00 80.19 172 PRO A O 1
ATOM 1433 N N . GLN A 1 173 ? 12.513 5.622 0.958 1.00 84.75 173 GLN A N 1
ATOM 1434 C CA . GLN A 1 173 ? 11.176 6.190 0.800 1.00 84.75 173 GLN A CA 1
ATOM 1435 C C . GLN A 1 173 ? 10.643 6.737 2.126 1.00 84.75 173 GLN A C 1
ATOM 1437 O O . GLN A 1 173 ? 10.820 6.148 3.193 1.00 84.75 173 GLN A O 1
ATOM 1442 N N . GLY A 1 174 ? 9.944 7.873 2.063 1.00 86.88 174 GLY A N 1
ATOM 1443 C CA . GLY A 1 174 ? 9.354 8.508 3.241 1.00 86.88 174 GLY A CA 1
ATOM 1444 C C . GLY A 1 174 ? 7.919 8.980 3.030 1.00 86.88 174 GLY A C 1
ATOM 1445 O O . GLY A 1 174 ? 7.539 9.430 1.946 1.00 86.88 174 GLY A O 1
ATOM 1446 N N . CYS A 1 175 ? 7.127 8.929 4.103 1.00 88.06 175 CYS A N 1
ATOM 1447 C CA . CYS A 1 175 ? 5.808 9.556 4.146 1.00 88.06 175 CYS A CA 1
ATOM 1448 C C . CYS A 1 175 ? 5.934 11.062 4.413 1.00 88.06 175 CYS A C 1
ATOM 1450 O O . CYS A 1 175 ? 6.756 11.494 5.225 1.00 88.06 175 CYS A O 1
ATOM 1452 N N . LEU A 1 176 ? 5.112 11.853 3.721 1.00 87.94 176 LEU A N 1
ATOM 1453 C CA . LEU A 1 176 ? 5.073 13.306 3.866 1.00 87.94 176 LEU A CA 1
ATOM 1454 C C . LEU A 1 176 ? 4.612 13.690 5.277 1.00 87.94 176 LEU A C 1
ATOM 1456 O O . LEU A 1 176 ? 3.691 13.086 5.835 1.00 87.94 176 LEU A O 1
ATOM 1460 N N . ARG A 1 177 ? 5.233 14.720 5.856 1.00 88.81 177 ARG A N 1
ATOM 1461 C CA . ARG A 1 177 ? 4.953 15.151 7.234 1.00 88.81 177 ARG A CA 1
ATOM 1462 C C . ARG A 1 177 ? 3.494 15.565 7.410 1.00 88.81 177 ARG A C 1
ATOM 1464 O O . ARG A 1 177 ? 2.897 15.308 8.451 1.00 88.81 177 ARG A O 1
ATOM 1471 N N . GLU A 1 178 ? 2.922 16.198 6.397 1.00 91.19 178 GLU A N 1
ATOM 1472 C CA . GLU A 1 178 ? 1.533 16.644 6.348 1.00 91.19 178 GLU A CA 1
ATOM 1473 C C . GLU A 1 178 ? 0.584 15.454 6.508 1.00 91.19 178 GLU A C 1
ATOM 1475 O O . GLU A 1 178 ? -0.292 15.472 7.372 1.00 91.19 178 GLU A O 1
ATOM 1480 N N . ILE A 1 179 ? 0.844 14.374 5.768 1.00 92.38 179 ILE A N 1
ATOM 1481 C CA . ILE A 1 179 ? 0.078 13.128 5.840 1.00 92.38 179 ILE A CA 1
ATOM 1482 C C . ILE A 1 179 ? 0.237 12.479 7.216 1.00 92.38 179 ILE A C 1
ATOM 1484 O O . ILE A 1 179 ? -0.759 12.101 7.826 1.00 92.38 179 ILE A O 1
ATOM 1488 N N . GLN A 1 180 ? 1.455 12.413 7.764 1.00 92.62 180 GLN A N 1
ATOM 1489 C CA . GLN A 1 180 ? 1.680 11.879 9.115 1.00 92.62 180 GLN A CA 1
ATOM 1490 C C . GLN A 1 180 ? 0.877 12.637 10.182 1.00 92.62 180 GLN A C 1
ATOM 1492 O O . GLN A 1 180 ? 0.294 12.021 11.076 1.00 92.62 180 GLN A O 1
ATOM 1497 N N . MET A 1 181 ? 0.818 13.969 10.084 1.00 94.00 181 MET A N 1
ATOM 1498 C CA . MET A 1 181 ? 0.023 14.793 10.998 1.00 94.00 181 MET A CA 1
ATOM 1499 C C . MET A 1 181 ? -1.478 14.550 10.835 1.00 94.00 181 MET A C 1
ATOM 1501 O O . MET A 1 181 ? -2.192 14.514 11.835 1.00 94.00 181 MET A O 1
ATOM 1505 N N . GLU A 1 182 ? -1.970 14.392 9.606 1.00 95.62 182 GLU 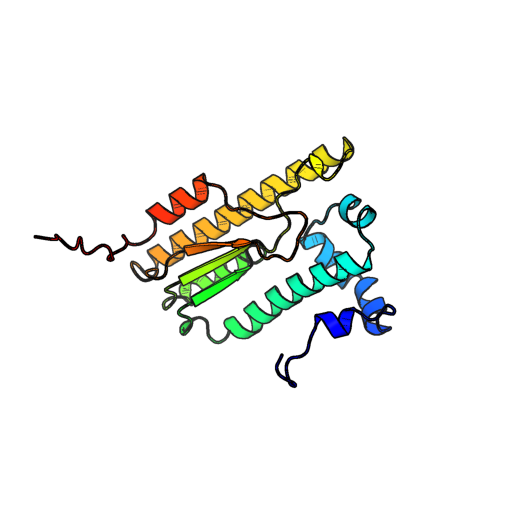A N 1
ATOM 1506 C CA . GLU A 1 182 ? -3.380 14.073 9.367 1.00 95.62 182 GLU A CA 1
ATOM 1507 C C . GLU A 1 182 ? -3.756 12.698 9.910 1.00 95.62 182 GLU A C 1
ATOM 1509 O O . GLU A 1 182 ? -4.769 12.577 10.594 1.00 95.62 182 GLU A O 1
ATOM 1514 N N . VAL A 1 183 ? -2.908 11.692 9.700 1.00 94.75 183 VAL A N 1
ATOM 1515 C CA . VAL A 1 183 ? -3.096 10.362 10.284 1.00 94.75 183 VAL A CA 1
ATOM 1516 C C . VAL A 1 183 ? -3.154 10.448 11.805 1.00 94.75 183 VAL A C 1
ATOM 1518 O O . VAL A 1 183 ? -4.108 9.957 12.398 1.00 94.75 183 VAL A O 1
ATOM 1521 N N . ALA A 1 184 ? -2.213 11.147 12.444 1.00 93.50 184 ALA A N 1
ATOM 1522 C CA . ALA A 1 184 ? -2.201 11.294 13.900 1.00 93.50 184 ALA A CA 1
ATOM 1523 C C . ALA A 1 184 ? -3.484 11.935 14.464 1.00 93.50 184 ALA A C 1
ATOM 1525 O O . ALA A 1 184 ? -3.877 11.616 15.581 1.00 93.50 184 ALA A O 1
ATOM 1526 N N . ARG A 1 185 ? -4.158 12.809 13.701 1.00 94.19 185 ARG A N 1
ATOM 1527 C CA . ARG A 1 185 ? -5.440 13.421 14.100 1.00 94.19 185 ARG A CA 1
ATOM 1528 C C . ARG A 1 185 ? -6.634 12.469 13.994 1.00 94.19 185 ARG A C 1
ATOM 1530 O O . ARG A 1 185 ? -7.651 12.733 14.626 1.00 94.19 185 ARG A O 1
ATOM 1537 N N . LEU A 1 186 ? -6.537 11.423 13.174 1.00 94.50 186 LEU A N 1
ATOM 1538 C CA . LEU A 1 186 ? -7.602 10.434 12.971 1.00 94.50 186 LEU A CA 1
ATOM 1539 C C . LEU A 1 186 ? -7.538 9.283 13.978 1.00 94.50 186 LEU A C 1
ATOM 1541 O O . LEU A 1 186 ? -8.545 8.618 14.211 1.00 94.50 186 LEU A O 1
ATOM 1545 N N . LEU A 1 187 ? -6.358 9.018 14.539 1.00 93.00 187 LEU A N 1
ATOM 1546 C CA . LEU A 1 187 ? -6.149 7.896 15.447 1.00 93.00 187 LEU A CA 1
ATOM 1547 C C . LEU A 1 187 ? -6.688 8.182 16.851 1.00 93.00 187 LEU A C 1
ATOM 1549 O O . LEU A 1 187 ? -6.705 9.338 17.285 1.00 93.00 187 LEU A O 1
ATOM 1553 N N . PRO A 1 188 ? -7.110 7.133 17.585 1.00 87.69 188 PRO A N 1
ATOM 1554 C CA . PRO A 1 188 ? -7.465 7.291 18.985 1.00 87.69 188 PRO A CA 1
ATOM 1555 C C . PRO A 1 188 ? -6.271 7.859 19.775 1.00 87.69 188 PRO A C 1
ATOM 1557 O O . PRO A 1 188 ? -5.115 7.553 19.457 1.00 87.69 188 PRO A O 1
ATOM 1560 N N . PRO A 1 189 ? -6.522 8.687 20.804 1.00 81.88 189 PRO A N 1
ATOM 1561 C CA . PRO A 1 189 ? -5.460 9.165 21.676 1.00 81.88 189 PRO A CA 1
ATOM 1562 C C . PRO A 1 189 ? -4.742 7.972 22.315 1.00 81.88 189 PRO A C 1
ATOM 1564 O O . PRO A 1 189 ? -5.374 6.997 22.716 1.00 81.88 189 PRO A O 1
ATOM 1567 N N . PHE A 1 190 ? -3.415 8.047 22.420 1.00 69.38 190 PHE A N 1
ATOM 1568 C CA . PHE A 1 190 ? -2.633 7.027 23.114 1.00 69.38 190 PHE A CA 1
ATOM 1569 C C . PHE A 1 190 ? -3.011 7.004 24.603 1.00 69.38 190 PHE A C 1
ATOM 1571 O O . PHE A 1 190 ? -2.516 7.804 25.398 1.00 69.38 190 PHE A O 1
ATOM 1578 N N . GLU A 1 191 ? -3.864 6.063 24.998 1.00 59.09 191 GLU A N 1
ATOM 1579 C CA . GLU A 1 191 ? -4.109 5.728 26.400 1.00 59.09 191 GLU A CA 1
ATOM 1580 C C . GLU A 1 191 ? -2.923 4.902 26.917 1.00 59.09 191 GLU A C 1
ATOM 1582 O O . GLU A 1 191 ? -2.938 3.675 26.923 1.00 59.09 191 GLU A O 1
ATOM 1587 N N . GLY A 1 192 ? -1.820 5.573 27.258 1.00 52.94 192 GLY A N 1
ATOM 1588 C CA . GLY A 1 192 ? -0.588 4.859 27.612 1.00 52.94 192 GLY A CA 1
ATOM 1589 C C . GLY A 1 192 ? 0.495 5.650 28.334 1.00 52.94 192 GLY A C 1
ATOM 1590 O O . GLY A 1 192 ? 1.578 5.113 28.547 1.00 52.94 192 GLY A O 1
ATOM 1591 N N . VAL A 1 193 ? 0.237 6.891 28.752 1.00 42.91 193 VAL A N 1
ATOM 1592 C CA . VAL A 1 193 ? 1.127 7.597 29.685 1.00 42.91 193 VAL A CA 1
ATOM 1593 C C . VAL A 1 193 ? 0.404 7.725 31.018 1.00 42.91 193 VAL A C 1
ATOM 1595 O O . VAL A 1 193 ? -0.148 8.769 31.356 1.00 42.91 193 VAL A O 1
ATOM 1598 N N . CYS A 1 194 ? 0.404 6.640 31.796 1.00 39.50 194 CYS A N 1
ATOM 1599 C CA . CYS A 1 194 ? 0.316 6.786 33.242 1.00 39.50 194 CYS A CA 1
ATOM 1600 C C . CYS A 1 194 ? 1.535 7.610 33.655 1.00 39.50 194 CYS A C 1
ATOM 1602 O O . CYS A 1 194 ? 2.661 7.114 33.647 1.00 39.50 194 CYS A O 1
ATOM 1604 N N . VAL A 1 195 ? 1.313 8.887 33.957 1.00 40.91 195 VAL A N 1
ATOM 1605 C CA . VAL A 1 195 ? 2.286 9.703 34.673 1.00 40.91 195 VAL A CA 1
ATOM 1606 C C . VAL A 1 195 ? 2.514 8.986 35.999 1.00 40.91 195 VAL A C 1
ATOM 1608 O O . VAL A 1 195 ? 1.665 9.021 36.888 1.00 40.91 195 VAL A O 1
ATOM 1611 N N . VAL A 1 196 ? 3.621 8.253 36.102 1.00 45.41 196 VAL A N 1
ATOM 1612 C CA . VAL A 1 196 ? 4.114 7.777 37.390 1.00 45.41 196 VAL A CA 1
ATOM 1613 C C . VAL A 1 196 ? 4.540 9.039 38.128 1.00 45.41 196 VAL A C 1
ATOM 1615 O O . VAL A 1 196 ? 5.626 9.570 37.903 1.00 45.41 196 VAL A O 1
ATOM 1618 N N . ASN A 1 197 ? 3.628 9.583 38.931 1.00 39.81 197 ASN A N 1
ATOM 1619 C CA . ASN A 1 197 ? 3.965 10.598 39.912 1.00 39.81 197 ASN A CA 1
ATOM 1620 C C . ASN A 1 197 ? 4.884 9.912 40.925 1.00 39.81 197 ASN A C 1
ATOM 1622 O O . ASN A 1 197 ? 4.422 9.128 41.750 1.00 39.81 197 ASN A O 1
ATOM 1626 N N . ASN A 1 198 ? 6.186 10.155 40.804 1.00 40.03 198 ASN A N 1
ATOM 1627 C CA . ASN A 1 198 ? 7.113 9.873 41.887 1.00 40.03 198 ASN A CA 1
ATOM 1628 C C . ASN A 1 198 ? 6.843 10.913 42.980 1.00 40.03 198 ASN A C 1
ATOM 1630 O O . ASN A 1 198 ? 7.162 12.090 42.796 1.00 40.03 198 ASN A O 1
ATOM 1634 N N . GLU A 1 199 ? 6.200 10.472 44.061 1.00 46.25 199 GLU A N 1
ATOM 1635 C CA . GLU A 1 199 ? 6.325 11.104 45.381 1.00 46.25 199 GLU A CA 1
ATOM 1636 C C . GLU A 1 199 ? 7.746 10.919 45.934 1.00 46.25 199 GLU A C 1
ATOM 1638 O O . GLU A 1 199 ? 8.357 9.854 45.671 1.00 46.25 199 GLU A O 1
#